Protein 2O7R (pdb70)

Sequence (307 aa):
LLKYLPIVLNPDRTITRPIQIPSTAASPDPTSSSPVLTKDLALNPLHNTFVRLFLPRHALYNSAKLPLVVYFHGGGFILFSAASTIFHDFCCEMAVHAGVVIASVDYRLAPEHRLPAAYDDAMEALQWIKDSRDEWLTNFADFSNCFIMGESAGGNIAYHAGLRAAAVADELLPLKIKGLVLDEPGFGGSKRTGSELRLANDSRLPTFVLDLIWELSLPMGADRDHEYCNPTPLYSFDKIRSLGWRVMVVGCHGDPMIDRQMELAERLEKKGVDVVAQFDVGGYHAVKLEDPEKAKQFFVILKKFVV

Foldseek 3Di:
DVLFAQWAQDPVRDIDRPDDQAFDDFAADPVDPQQWHWDWAAQDVVQRKIKIKIAGNVLVVDQAAFAEEEEEEDDLLADDFCRRVLNVVLVNVLCVLLVYIYIYIGFHGWPVPAPPRRLVSSLSVLQDLLVDPPPCCVRHYDLQQYEYEYAACRLLSSVSNLLVCLVVVVVSPVRHYAAYERENYAADDQDADPLLVVCCPPSHCHPVNSLVSCCTHHPHPDGRNPCSHQVDLPVSLVSQVVSNHEYEQEEESAESCVVSSVVVQVVSVVSVHHYDYYYYYDDYGPNLSVPVVVSSVVSVVSSVVSD

Solvent-accessible surface area: 13368 Å² total; per-residue (Å²): 68,109,165,71,16,32,1,61,84,42,151,91,211,64,12,65,83,76,88,158,41,92,73,43,86,37,31,73,73,67,124,40,118,31,87,4,5,1,36,63,39,83,25,30,120,169,49,128,5,44,0,5,0,0,1,0,48,75,1,59,158,82,122,62,110,29,26,0,1,0,0,0,0,0,18,12,4,0,7,51,28,1,12,3,38,78,3,17,72,10,0,18,80,0,0,43,82,4,15,0,0,0,0,0,0,22,5,35,39,2,18,99,78,48,6,50,11,3,4,52,0,0,16,56,0,0,64,59,0,37,85,19,191,19,110,34,0,52,97,41,2,38,32,42,43,0,7,0,0,0,3,13,3,0,0,0,0,0,3,18,0,0,35,99,0,1,73,40,22,120,112,2,89,77,2,96,15,84,0,1,1,0,1,6,0,4,2,4,3,38,170,91,29,48,2,18,117,109,32,31,145,28,91,106,25,8,38,109,0,20,36,26,14,9,116,10,0,5,42,151,88,38,91,55,69,49,123,39,0,30,17,52,126,25,155,45,0,44,82,0,105,89,68,54,8,88,0,0,0,8,8,10,99,13,1,2,8,4,53,25,0,73,81,0,5,104,75,1,100,145,46,50,8,71,21,40,44,77,47,75,135,38,27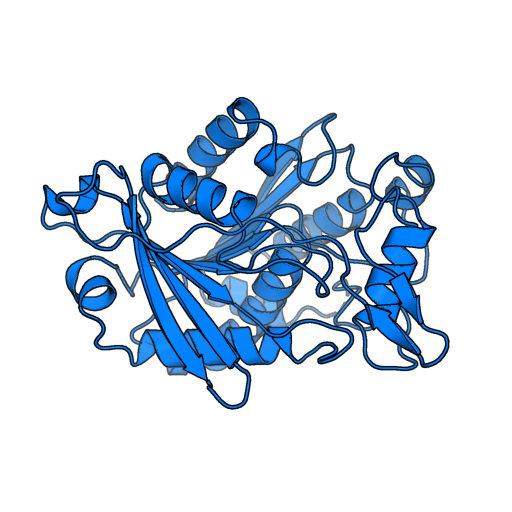,71,21,19,13,24,32,96,40,93,105,80,9,108,101,9,3,94,40,0,118,125,14,15,156

CATH classification: 3.40.50.1820

Radius of gyration: 18.35 Å; Cα contacts (8 Å, |Δi|>4): 632; chains: 1; bounding box: 42×56×40 Å

Organism: Actinidia eriantha (NCBI:txid165200)

B-factor: mean 17.26, std 7.24, range [6.9, 51.16]

Nearest PDB structures (foldseek):
  2o7v-assembly1_A  TM=1.002E+00  e=7.201E-61  Actinidia eriantha
  8vce-assembly2_B  TM=9.612E-01  e=4.630E-42  Arabidopsis thaliana
  8vce-assembly1_A  TM=9.640E-01  e=1.440E-41  Arabidopsis thaliana
  3ed1-assembly8_A  TM=8.289E-01  e=1.415E-24  Oryza sativa Japonica Group
  6rj8-assembly1_A-2  TM=7.918E-01  e=2.804E-23  Tabernanthe iboga

Secondary structure (DSSP, 8-state):
-TTT-S-EE-TTS-EE--SPPPB------TTSS-SEEEEEEEEETTTTEEEEEEEEGGGGGSS--EEEEEEE--STTTS--TTBHHHHHHHHHHIIIII-EEEEEE---TTTT-TTHHHHHHHHHHHHHHT---HHHHHHEEEEEEEEEEETHHHHHHHHHHHHHHTTHHHHTT--EEEEEEES-----SSPPHHHHHTTT-SSS-HHHHHHHHHHHSPTT--TTSTTT-----THHHHHHHHT-EEEEEEETTSTTHHHHHHHHHHHHHTT-EEEEEEESS--TTGGGT-HHHHHHHHHHHHHHH-

InterPro domains:
  IPR002168 Lipase, GDXG, putative histidine active site [PS01173] (86-102)
  IPR013094 Alpha/beta hydrolase fold-3 [PF07859] (86-308)
  IPR029058 Alpha/Beta hydrolase fold [G3DSA:3.40.50.1820] (18-335)
  IPR029058 Alpha/Beta hydrolase fold [SSF53474] (26-316)
  IPR050466 Diverse Carboxylesterases and Gibberellin Receptors [PTHR23024] (34-307)

GO terms:
  GO:0106435 carboxylesterase activity (F, EXP)

Structure (mmCIF, N/CA/C/O backbone):
data_2O7R
#
_entry.id   2O7R
#
_cell.length_a   156.565
_cell.length_b   53.820
_cell.length_c   42.328
_cell.angle_alpha   90.00
_cell.angle_beta   102.48
_cell.angle_gamma   90.00
#
_symmetry.space_group_name_H-M   'C 1 2 1'
#
loop_
_entity.id
_entity.type
_entity.pdbx_description
1 polymer 'CXE carboxylesterase'
2 non-polymer 'PROPYL ACETATE'
3 water water
#
loop_
_atom_site.group_PDB
_atom_site.id
_atom_site.type_symbol
_atom_site.label_atom_id
_atom_site.label_alt_id
_atom_site.label_comp_id
_atom_site.label_asym_id
_atom_site.label_entity_id
_atom_site.label_seq_id
_atom_site.pdbx_PDB_ins_code
_atom_site.Cartn_x
_atom_site.Cartn_y
_atom_site.Cartn_z
_atom_site.occupancy
_atom_site.B_iso_or_equiv
_atom_site.auth_seq_id
_atom_site.auth_comp_id
_atom_site.auth_asym_id
_atom_site.auth_atom_id
_atom_site.pdbx_PDB_model_num
ATOM 1 N N . LEU A 1 18 ? 54.239 23.963 35.962 1.00 28.53 18 LEU A N 1
ATOM 2 C CA . LEU A 1 18 ? 53.790 25.013 34.983 1.00 26.71 18 LEU A CA 1
ATOM 3 C C . LEU A 1 18 ? 53.444 26.373 35.596 1.00 27.44 18 LEU A C 1
ATOM 4 O O . LEU A 1 18 ? 53.837 27.432 35.063 1.00 26.32 18 LEU A O 1
ATOM 9 N N . LEU A 1 19 ? 52.720 26.353 36.713 1.00 27.26 19 LEU A N 1
ATOM 10 C CA . LEU A 1 19 ? 52.329 27.562 37.436 1.00 29.69 19 LEU A CA 1
ATOM 11 C C . LEU A 1 19 ? 53.482 28.469 37.848 1.00 29.68 19 LEU A C 1
ATOM 12 O O . LEU A 1 19 ? 53.280 29.646 38.146 1.00 30.38 19 LEU A O 1
ATOM 17 N N . LYS A 1 20 ? 54.688 27.912 37.836 1.00 30.42 20 LYS A N 1
ATOM 18 C CA . LYS A 1 20 ? 55.883 28.685 38.161 1.00 31.17 20 LYS A CA 1
ATOM 19 C C . LYS A 1 20 ? 56.231 29.638 37.011 1.00 29.56 20 LYS A C 1
ATOM 20 O O . LYS A 1 20 ? 56.978 30.601 37.197 1.00 29.53 20 LYS A O 1
ATOM 26 N N . TYR A 1 21 ? 55.662 29.379 35.820 1.00 27.08 21 TYR A N 1
ATOM 27 C CA . TYR A 1 21 ? 56.025 30.088 34.597 1.00 25.62 21 TYR A CA 1
ATOM 28 C C . TYR A 1 21 ? 54.849 30.779 33.958 1.00 23.74 21 TYR A C 1
ATOM 29 O O . TYR A 1 21 ? 55.014 31.839 33.384 1.00 23.23 21 TYR A O 1
ATOM 38 N N . LEU A 1 22 ? 53.684 30.142 34.024 1.00 22.11 22 LEU A N 1
ATOM 39 C CA . LEU A 1 22 ? 52.461 30.652 33.343 1.00 20.62 22 LEU A CA 1
ATOM 40 C C . LEU A 1 22 ? 51.250 30.453 34.231 1.00 18.82 22 LEU A C 1
ATOM 41 O O . LEU A 1 22 ? 51.091 29.394 34.819 1.00 19.60 22 LEU A O 1
ATOM 46 N N . PRO A 1 23 ? 50.391 31.472 34.354 1.00 17.27 23 PRO A N 1
ATOM 47 C CA . PRO A 1 23 ? 49.226 31.368 35.210 1.00 16.73 23 PRO A CA 1
ATOM 48 C C . PRO A 1 23 ? 48.044 30.642 34.538 1.00 17.16 23 PRO A C 1
ATOM 49 O O . PRO A 1 23 ? 46.906 31.172 34.507 1.00 17.55 23 PRO A O 1
ATOM 53 N N . ILE A 1 24 ? 48.332 29.416 34.096 1.00 15.49 24 ILE A N 1
ATOM 54 C CA . ILE A 1 24 ? 47.306 28.608 33.411 1.00 15.93 24 ILE A CA 1
ATOM 55 C C . ILE A 1 24 ? 47.319 27.183 33.939 1.00 16.38 24 ILE A C 1
ATOM 56 O O . ILE A 1 24 ? 48.353 26.708 34.467 1.00 17.25 24 ILE A O 1
ATOM 61 N N . VAL A 1 25 ? 46.180 26.521 33.725 1.00 16.57 25 VAL A N 1
ATOM 62 C CA . VAL A 1 25 ? 46.090 25.066 33.915 1.00 17.64 25 VAL A CA 1
ATOM 63 C C . VAL A 1 25 ? 45.735 24.439 32.572 1.00 16.45 25 VAL A C 1
ATOM 64 O O . VAL A 1 25 ? 44.797 24.884 31.922 1.00 17.28 25 VAL A O 1
ATOM 68 N N . LEU A 1 26 ? 46.465 23.398 32.181 1.00 16.39 26 LEU A N 1
ATOM 69 C CA . LEU A 1 26 ? 46.141 22.606 30.985 1.00 16.89 26 LEU A CA 1
ATOM 70 C C . LEU A 1 26 ? 45.115 21.514 31.319 1.00 17.19 26 LEU A C 1
ATOM 71 O O . LEU A 1 26 ? 45.360 20.747 32.245 1.00 19.17 26 LEU A O 1
ATOM 76 N N . ASN A 1 27 ? 44.028 21.434 30.560 1.00 15.53 27 ASN A N 1
ATOM 77 C CA . ASN A 1 27 ? 42.933 20.504 30.851 1.00 16.25 27 ASN A CA 1
ATOM 78 C C . ASN A 1 27 ? 43.070 19.312 29.911 1.00 17.60 27 ASN A C 1
ATOM 79 O O . ASN A 1 27 ? 43.567 19.459 28.781 1.00 18.57 27 ASN A O 1
ATOM 84 N N . PRO A 1 28 ? 42.550 18.146 30.348 1.00 16.88 28 PRO A N 1
ATOM 85 C CA . PRO A 1 28 ? 42.674 16.931 29.510 1.00 18.47 28 PRO A CA 1
ATOM 86 C C . PRO A 1 28 ? 41.663 16.882 28.344 1.00 20.39 28 PRO A C 1
ATOM 87 O O . PRO A 1 28 ? 41.141 15.826 27.938 1.00 20.29 28 PRO A O 1
ATOM 91 N N . ASP A 1 29 ? 41.393 18.033 27.761 1.00 20.84 29 ASP A N 1
ATOM 92 C CA . ASP A 1 29 ? 40.442 18.165 26.673 1.00 20.81 29 ASP A CA 1
ATOM 93 C C . ASP A 1 29 ? 40.982 19.180 25.673 1.00 21.02 29 ASP A C 1
ATOM 94 O O . ASP A 1 29 ? 40.222 19.693 24.814 1.00 20.65 29 ASP A O 1
ATOM 99 N N . ARG A 1 30 ? 42.305 19.377 25.757 1.00 18.91 30 ARG A N 1
ATOM 100 C CA . ARG A 1 30 ? 43.075 20.257 24.847 1.00 19.09 30 ARG A CA 1
ATOM 101 C C . ARG A 1 30 ? 42.845 21.756 25.128 1.00 18.02 30 ARG A C 1
ATOM 102 O O . ARG A 1 30 ? 43.411 22.579 24.386 1.00 18.40 30 ARG A O 1
ATOM 110 N N . THR A 1 31 ? 42.051 22.079 26.155 1.00 17.14 31 THR A N 1
ATOM 111 C CA . THR A 1 31 ? 41.736 23.504 26.502 1.00 16.33 31 THR A CA 1
ATOM 112 C C . THR A 1 31 ? 42.599 23.921 27.681 1.00 16.88 31 THR A C 1
ATOM 113 O O . THR A 1 31 ? 43.282 23.103 28.315 1.00 14.69 31 THR A O 1
ATOM 117 N N . ILE A 1 32 ? 42.589 25.227 27.979 1.00 13.24 32 ILE A N 1
ATOM 118 C CA . ILE A 1 32 ? 43.210 25.694 29.244 1.00 14.16 32 ILE A CA 1
ATOM 119 C C . ILE A 1 32 ? 42.226 26.447 30.083 1.00 14.70 32 ILE A C 1
ATOM 120 O O . ILE A 1 32 ? 41.192 26.898 29.596 1.00 15.51 32 ILE A O 1
ATOM 125 N N . THR A 1 33 ? 42.601 26.594 31.356 1.00 13.86 33 THR A N 1
ATOM 126 C CA . THR A 1 33 ? 41.889 27.404 32.314 1.00 14.84 33 THR A CA 1
ATOM 127 C C . THR A 1 33 ? 42.863 28.481 32.813 1.00 13.25 33 THR A C 1
ATOM 128 O O . THR A 1 33 ? 44.042 28.229 32.935 1.00 14.30 33 THR A O 1
ATOM 132 N N . ARG A 1 34 ? 42.280 29.657 33.046 1.00 15.38 34 ARG A N 1
ATOM 133 C CA . ARG A 1 34 ? 43.027 30.822 33.526 1.00 15.28 34 ARG A CA 1
ATOM 134 C C . ARG A 1 34 ? 42.578 31.202 34.953 1.00 16.52 34 ARG A C 1
ATOM 135 O O . ARG A 1 34 ? 41.749 32.075 35.112 1.00 18.42 34 ARG A O 1
ATOM 143 N N . PRO A 1 35 ? 43.114 30.490 35.967 1.00 18.05 35 PRO A N 1
ATOM 144 C CA . PRO A 1 35 ? 42.542 30.568 37.300 1.00 20.44 35 PRO A CA 1
ATOM 145 C C . PRO A 1 35 ? 43.085 31.706 38.178 1.00 22.08 35 PRO A C 1
ATOM 146 O O . PRO A 1 35 ? 42.592 31.911 39.278 1.00 22.89 35 PRO A O 1
ATOM 150 N N . ILE A 1 36 ? 44.046 32.472 37.671 1.00 21.91 36 ILE A N 1
ATOM 151 C CA . ILE A 1 36 ? 44.676 33.553 38.436 1.00 21.86 36 ILE A CA 1
ATOM 152 C C . ILE A 1 36 ? 44.313 34.845 37.710 1.00 20.74 36 ILE A C 1
ATOM 153 O O . ILE A 1 36 ? 44.647 35.000 36.536 1.00 21.19 36 ILE A O 1
ATOM 158 N N . GLN A 1 37 ? 43.697 35.779 38.434 1.00 21.35 37 GLN A N 1
ATOM 159 C CA . GLN A 1 37 ? 43.295 37.002 37.789 1.00 21.47 37 GLN A CA 1
ATOM 160 C C . GLN A 1 37 ? 44.519 37.860 37.453 1.00 19.61 37 GLN A C 1
ATOM 161 O O . GLN A 1 37 ? 45.413 38.070 38.317 1.00 19.69 37 GLN A O 1
ATOM 167 N N . ILE A 1 38 ? 44.604 38.305 36.195 1.00 15.84 38 ILE A N 1
ATOM 168 C CA . ILE A 1 38 ? 45.687 39.217 35.864 1.00 14.65 38 ILE A CA 1
ATOM 169 C C . ILE A 1 38 ? 45.055 40.612 36.092 1.00 12.71 38 ILE A C 1
ATOM 170 O O . ILE A 1 38 ? 44.060 40.935 35.484 1.00 12.96 38 ILE A O 1
ATOM 175 N N . PRO A 1 39 ? 45.652 41.425 36.983 1.00 11.91 39 PRO A N 1
ATOM 176 C CA . PRO A 1 39 ? 45.047 42.737 37.255 1.00 12.45 39 PRO A CA 1
ATOM 177 C C . PRO A 1 39 ? 44.832 43.594 36.017 1.00 10.77 39 PRO A C 1
ATOM 178 O O . PRO A 1 39 ? 45.685 43.599 35.105 1.00 11.18 39 PRO A O 1
ATOM 182 N N . SER A 1 40 ? 43.751 44.321 36.068 1.00 11.82 40 SER A N 1
ATOM 183 C CA . SER A 1 40 ? 43.426 45.290 35.010 1.00 11.20 40 SER A CA 1
ATOM 184 C C . SER A 1 40 ? 43.152 46.636 35.594 1.00 12.58 40 SER A C 1
ATOM 185 O O . SER A 1 40 ? 42.853 46.735 36.802 1.00 13.90 40 SER A O 1
ATOM 188 N N . THR A 1 41 ? 43.221 47.669 34.743 1.00 11.54 41 THR A N 1
ATOM 189 C CA . THR A 1 41 ? 43.021 49.040 35.203 1.00 12.25 41 THR A CA 1
ATOM 190 C C . THR A 1 41 ? 41.834 49.630 34.468 1.00 12.65 41 THR A C 1
ATOM 191 O O . THR A 1 41 ? 41.672 49.424 33.241 1.00 13.23 41 THR A O 1
ATOM 195 N N . ALA A 1 42 ? 40.944 50.315 35.196 1.00 13.77 42 ALA A N 1
ATOM 196 C CA . ALA A 1 42 ? 39.799 50.880 34.528 1.00 13.38 42 ALA A CA 1
ATOM 197 C C . ALA A 1 42 ? 40.211 52.065 33.676 1.00 14.15 42 ALA A C 1
ATOM 198 O O . ALA A 1 42 ? 41.172 52.753 33.990 1.00 14.17 42 ALA A O 1
ATOM 200 N N . ALA A 1 43 ? 39.472 52.306 32.603 1.00 13.62 43 ALA A N 1
ATOM 201 C CA . ALA A 1 43 ? 39.704 53.516 31.829 1.00 13.85 43 ALA A CA 1
ATOM 202 C C . ALA A 1 43 ? 39.371 54.783 32.631 1.00 15.24 43 ALA A C 1
ATOM 203 O O . ALA A 1 43 ? 38.510 54.753 33.549 1.00 17.68 43 ALA A O 1
ATOM 205 N N . SER A 1 44 ? 40.052 55.862 32.267 1.00 12.22 44 SER A N 1
ATOM 206 C CA . SER A 1 44 ? 39.912 57.168 32.963 1.00 13.43 44 SER A CA 1
ATOM 207 C C . SER A 1 44 ? 39.873 58.276 31.890 1.00 11.47 44 SER A C 1
ATOM 208 O O . SER A 1 44 ? 40.889 58.764 31.532 1.00 11.50 44 SER A O 1
ATOM 211 N N . PRO A 1 45 ? 38.658 58.559 31.355 1.00 12.57 45 PRO A N 1
ATOM 212 C CA . PRO A 1 45 ? 38.605 59.513 30.281 1.00 13.53 45 PRO A CA 1
ATOM 213 C C . PRO A 1 45 ? 38.564 60.986 30.594 1.00 16.12 45 PRO A C 1
ATOM 214 O O . PRO A 1 45 ? 38.635 61.800 29.634 1.00 16.56 45 PRO A O 1
ATOM 218 N N . ASP A 1 46 ? 38.394 61.307 31.863 1.00 17.34 46 ASP A N 1
ATOM 219 C CA . ASP A 1 46 ? 38.081 62.719 32.320 1.00 20.87 46 ASP A CA 1
ATOM 220 C C . ASP A 1 46 ? 39.364 63.465 32.699 1.00 21.02 46 ASP A C 1
ATOM 221 O O . ASP A 1 46 ? 40.136 62.978 33.522 1.00 20.70 46 ASP A O 1
ATOM 226 N N . PRO A 1 47 ? 39.635 64.641 32.084 1.00 21.64 47 PRO A N 1
ATOM 227 C CA . PRO A 1 47 ? 40.848 65.394 32.469 1.00 24.85 47 PRO A CA 1
ATOM 228 C C . PRO A 1 47 ? 40.772 66.062 33.860 1.00 29.05 47 PRO A C 1
ATOM 229 O O . PRO A 1 47 ? 41.778 66.617 34.312 1.00 31.15 47 PRO A O 1
ATOM 233 N N . THR A 1 48 ? 39.630 65.975 34.538 1.00 31.90 48 THR A N 1
ATOM 234 C CA . THR A 1 48 ? 39.551 66.460 35.939 1.00 34.48 48 THR A CA 1
ATOM 235 C C . THR A 1 48 ? 40.074 65.404 36.941 1.00 35.37 48 THR A C 1
ATOM 236 O O . THR A 1 48 ? 40.273 65.711 38.141 1.00 36.50 48 THR A O 1
ATOM 240 N N . SER A 1 49 ? 40.261 64.161 36.464 1.00 35.74 49 SER A N 1
ATOM 241 C CA . SER A 1 49 ? 40.994 63.135 37.200 1.00 35.70 49 SER A CA 1
ATOM 242 C C . SER A 1 49 ? 42.446 63.586 37.348 1.00 35.42 49 SER A C 1
ATOM 243 O O . SER A 1 49 ? 42.868 64.561 36.711 1.00 36.27 49 SER A O 1
ATOM 246 N N . SER A 1 50 ? 43.210 62.868 38.165 1.00 35.67 50 SER A N 1
ATOM 247 C CA . SER A 1 50 ? 44.638 63.140 38.350 1.00 35.53 50 SER A CA 1
ATOM 248 C C . SER A 1 50 ? 45.568 62.586 37.243 1.00 34.58 50 SER A C 1
ATOM 249 O O . SER A 1 50 ? 46.719 63.024 37.140 1.00 35.58 50 SER A O 1
ATOM 252 N N . SER A 1 51 ? 45.066 61.625 36.456 1.00 33.26 51 SER A N 1
ATOM 253 C CA . SER A 1 51 ? 45.879 60.825 35.515 1.00 30.04 51 SER A CA 1
ATOM 254 C C . SER A 1 51 ? 46.732 61.708 34.602 1.00 26.66 51 SER A C 1
ATOM 255 O O . SER A 1 51 ? 46.212 62.654 34.002 1.00 25.37 51 SER A O 1
ATOM 258 N N . PRO A 1 52 ? 48.052 61.420 34.471 1.00 23.17 52 PRO A N 1
ATOM 259 C CA . PRO A 1 52 ? 48.773 62.132 33.404 1.00 20.17 52 PRO A CA 1
ATOM 260 C C . PRO A 1 52 ? 48.427 61.668 31.951 1.00 16.04 52 PRO A C 1
ATOM 261 O O . PRO A 1 52 ? 48.890 62.269 30.967 1.00 15.65 52 PRO A O 1
ATOM 265 N N . VAL A 1 53 ? 47.684 60.568 31.847 1.00 15.12 53 VAL A N 1
ATOM 266 C CA . VAL A 1 53 ? 47.212 60.049 30.553 1.00 14.63 53 VAL A CA 1
ATOM 267 C C . VAL A 1 53 ? 45.745 59.692 30.653 1.00 12.61 53 VAL A C 1
ATOM 268 O O . VAL A 1 53 ? 45.275 59.087 31.618 1.00 15.83 53 VAL A O 1
ATOM 272 N N . LEU A 1 54 ? 44.986 60.139 29.668 1.00 11.33 54 LEU A N 1
ATOM 273 C CA . LEU A 1 54 ? 43.529 59.840 29.605 1.00 11.29 54 LEU A CA 1
ATOM 274 C C . LEU A 1 54 ? 43.386 58.558 28.829 1.00 11.05 54 LEU A C 1
ATOM 275 O O . LEU A 1 54 ? 44.074 58.373 27.826 1.00 12.02 54 LEU A O 1
ATOM 280 N N . THR A 1 55 ? 42.416 57.762 29.232 1.00 10.11 55 THR A N 1
ATOM 281 C CA . THR A 1 55 ? 42.147 56.481 28.534 1.00 8.69 55 THR A CA 1
ATOM 282 C C . THR A 1 55 ? 40.670 56.247 28.402 1.00 10.24 55 THR A C 1
ATOM 283 O O . THR A 1 55 ? 39.856 56.683 29.215 1.00 10.35 55 THR A O 1
ATOM 287 N N . LYS A 1 56 ? 40.292 55.632 27.274 1.00 9.48 56 LYS A N 1
ATOM 288 C CA . LYS A 1 56 ? 38.917 55.156 27.076 1.00 9.84 56 LYS A CA 1
ATOM 289 C C . LYS A 1 56 ? 38.908 53.921 26.176 1.00 9.89 56 LYS A C 1
ATOM 290 O O . LYS A 1 56 ? 39.842 53.772 25.370 1.00 9.88 56 LYS A O 1
ATOM 296 N N . ASP A 1 57 ? 37.893 53.093 26.361 1.00 10.84 57 ASP A N 1
ATOM 297 C CA . ASP A 1 57 ? 37.754 51.912 25.508 1.00 10.51 57 ASP A CA 1
ATOM 298 C C . ASP A 1 57 ? 36.669 52.033 24.502 1.00 13.05 57 ASP A C 1
ATOM 299 O O . ASP A 1 57 ? 35.565 52.490 24.860 1.00 15.03 57 ASP A O 1
ATOM 304 N N . LEU A 1 58 ? 36.920 51.548 23.292 1.00 11.77 58 LEU A N 1
ATOM 305 C CA . LEU A 1 58 ? 35.966 51.633 22.207 1.00 12.12 58 LEU A CA 1
ATOM 306 C C . LEU A 1 58 ? 35.776 50.190 21.709 1.00 12.65 58 LEU A C 1
ATOM 307 O O . LEU A 1 58 ? 36.768 49.538 21.387 1.00 12.07 58 LEU A O 1
ATOM 312 N N . ALA A 1 59 ? 34.538 49.741 21.629 1.00 11.33 59 ALA A N 1
ATOM 313 C CA . ALA A 1 59 ? 34.275 48.398 21.105 1.00 11.46 59 ALA A CA 1
ATOM 314 C C . ALA A 1 59 ? 34.730 48.326 19.650 1.00 13.07 59 ALA A C 1
ATOM 315 O O . ALA A 1 59 ? 34.525 49.264 18.828 1.00 15.18 59 ALA A O 1
ATOM 317 N N . LEU A 1 60 ? 35.329 47.175 19.281 1.00 12.98 60 LEU A N 1
ATOM 318 C CA . LEU A 1 60 ? 35.806 46.929 17.900 1.00 14.38 60 LEU A CA 1
ATOM 319 C C . LEU A 1 60 ? 34.827 45.989 17.172 1.00 15.62 60 LEU A C 1
ATOM 320 O O . LEU A 1 60 ? 34.036 46.418 16.348 1.00 19.30 60 LEU A O 1
ATOM 325 N N . ASN A 1 61 ? 34.787 44.714 17.604 1.00 13.72 61 ASN A N 1
ATOM 326 C CA . ASN A 1 61 ? 33.886 43.762 16.955 1.00 13.77 61 ASN A CA 1
ATOM 327 C C . ASN A 1 61 ? 33.225 42.896 18.030 1.00 13.64 61 ASN A C 1
ATOM 328 O O . ASN A 1 61 ? 33.898 42.072 18.611 1.00 13.15 61 ASN A O 1
ATOM 333 N N . PRO A 1 62 ? 31.903 43.037 18.263 1.00 14.45 62 PRO A N 1
ATOM 334 C CA . PRO A 1 62 ? 31.246 42.302 19.345 1.00 13.54 62 PRO A CA 1
ATOM 335 C C . PRO A 1 62 ? 31.246 40.771 19.124 1.00 11.14 62 PRO A C 1
ATOM 336 O O . PRO A 1 62 ? 31.255 40.001 20.109 1.00 12.98 62 PRO A O 1
ATOM 340 N N . LEU A 1 63 ? 31.290 40.356 17.878 1.00 12.75 63 LEU A N 1
ATOM 341 C CA . LEU A 1 63 ? 31.346 38.903 17.620 1.00 12.90 63 LEU A CA 1
ATOM 342 C C . LEU A 1 63 ? 32.682 38.292 18.061 1.00 12.75 63 LEU A C 1
ATOM 343 O O . LEU A 1 63 ? 32.758 37.083 18.375 1.00 12.22 63 LEU A O 1
ATOM 348 N N . HIS A 1 64 ? 33.730 39.121 18.102 1.00 11.34 64 HIS A N 1
ATOM 349 C CA . HIS A 1 64 ? 35.059 38.732 18.546 1.00 10.81 64 HIS A CA 1
ATOM 350 C C . HIS A 1 64 ? 35.339 39.239 19.940 1.00 12.23 64 HIS A C 1
ATOM 351 O O . HIS A 1 64 ? 36.404 38.898 20.483 1.00 12.31 64 HIS A O 1
ATOM 358 N N . ASN A 1 65 ? 34.392 39.994 20.521 1.00 10.95 65 ASN A N 1
ATOM 359 C CA . ASN A 1 65 ? 34.579 40.676 21.825 1.00 11.41 65 ASN A CA 1
ATOM 360 C C . ASN A 1 65 ? 35.914 41.476 21.884 1.00 12.33 65 ASN A C 1
ATOM 361 O O . ASN A 1 65 ? 36.567 41.524 22.932 1.00 14.16 65 ASN A O 1
ATOM 366 N N . THR A 1 66 ? 36.246 42.114 20.757 1.00 10.53 66 THR A N 1
ATOM 367 C CA . THR A 1 66 ? 37.481 42.894 20.749 1.00 10.84 66 THR A CA 1
ATOM 368 C C . THR A 1 66 ? 37.159 44.345 21.026 1.00 11.30 66 THR A C 1
ATOM 369 O O . THR A 1 66 ? 36.020 44.824 20.772 1.00 10.93 66 THR A O 1
ATOM 373 N N . PHE A 1 67 ? 38.177 45.059 21.528 1.00 9.60 67 PHE A N 1
ATOM 374 C CA . PHE A 1 67 ? 38.035 46.515 21.764 1.00 9.42 67 PHE A CA 1
ATOM 375 C C . PHE A 1 67 ? 39.403 47.134 21.576 1.00 9.15 67 PHE A C 1
ATOM 376 O O . PHE A 1 67 ? 40.396 46.440 21.418 1.00 8.93 67 PHE A O 1
ATOM 384 N N . VAL A 1 68 ? 39.392 48.486 21.546 1.00 9.44 68 VAL A N 1
ATOM 385 C CA . VAL A 1 68 ? 40.608 49.233 21.497 1.00 9.22 68 VAL A CA 1
ATOM 386 C C . VAL A 1 68 ? 40.656 50.230 22.666 1.00 9.60 68 VAL A C 1
ATOM 387 O O . VAL A 1 68 ? 39.643 50.897 22.909 1.00 9.99 68 VAL A O 1
ATOM 391 N N . ARG A 1 69 ? 41.760 50.268 23.413 1.00 8.00 69 ARG A N 1
ATOM 392 C CA . ARG A 1 69 ? 41.927 51.286 24.471 1.00 8.17 69 ARG A CA 1
ATOM 393 C C . ARG A 1 69 ? 42.774 52.397 23.841 1.00 8.12 69 ARG A C 1
ATOM 394 O O . ARG A 1 69 ? 43.898 52.142 23.404 1.00 9.12 69 ARG A O 1
ATOM 402 N N . LEU A 1 70 ? 42.260 53.628 23.859 1.00 7.79 70 LEU A N 1
ATOM 403 C CA . LEU A 1 70 ? 43.081 54.832 23.454 1.00 8.82 70 LEU A CA 1
ATOM 404 C C . LEU A 1 70 ? 43.762 55.426 24.680 1.00 8.07 70 LEU A C 1
ATOM 405 O O . LEU A 1 70 ? 43.166 55.442 25.789 1.00 8.96 70 LEU A O 1
ATOM 410 N N . PHE A 1 71 ? 45.007 55.839 24.466 1.00 9.13 71 PHE A N 1
ATOM 411 C CA . PHE A 1 71 ? 45.792 56.549 25.489 1.00 9.42 71 PHE A CA 1
ATOM 412 C C . PHE A 1 71 ? 46.129 57.917 24.868 1.00 10.61 71 PHE A C 1
ATOM 413 O O . PHE A 1 71 ? 46.785 58.004 23.813 1.00 10.46 71 PHE A O 1
ATOM 421 N N . LEU A 1 72 ? 45.732 58.948 25.581 1.00 10.41 72 LEU A N 1
ATOM 422 C CA . LEU A 1 72 ? 45.942 60.335 25.144 1.00 10.48 72 LEU A CA 1
ATOM 423 C C . LEU A 1 72 ? 46.730 61.070 26.259 1.00 10.64 72 LEU A C 1
ATOM 424 O O . LEU A 1 72 ? 46.206 61.269 27.326 1.00 10.77 72 LEU A O 1
ATOM 429 N N . PRO A 1 73 ? 48.013 61.371 26.054 1.00 11.12 73 PRO A N 1
ATOM 430 C CA . PRO A 1 73 ? 48.763 62.040 27.141 1.00 12.13 73 PRO A CA 1
ATOM 431 C C . PRO A 1 73 ? 48.168 63.428 27.474 1.00 14.82 73 PRO A C 1
ATOM 432 O O . PRO A 1 73 ? 47.752 64.153 26.556 1.00 13.48 73 PRO A O 1
ATOM 436 N N . ARG A 1 74 ? 48.167 63.781 28.764 1.00 16.39 74 ARG A N 1
ATOM 437 C CA . ARG A 1 74 ? 47.502 65.008 29.220 1.00 19.67 74 ARG A CA 1
ATOM 438 C C . ARG A 1 74 ? 48.129 66.187 28.549 1.00 20.41 74 ARG A C 1
ATOM 439 O O . ARG A 1 74 ? 47.444 67.210 28.313 1.00 20.52 74 ARG A O 1
ATOM 447 N N . HIS A 1 75 ? 49.435 66.087 28.280 1.00 20.56 75 HIS A N 1
ATOM 448 C CA . HIS A 1 75 ? 50.158 67.229 27.742 1.00 21.37 75 HIS A CA 1
ATOM 449 C C . HIS A 1 75 ? 49.602 67.718 26.405 1.00 20.95 75 HIS A C 1
ATOM 450 O O . HIS A 1 75 ? 49.704 68.909 26.061 1.00 21.63 75 HIS A O 1
ATOM 457 N N . ALA A 1 76 ? 48.953 66.809 25.685 1.00 18.29 76 ALA A N 1
ATOM 458 C CA . ALA A 1 76 ? 48.330 67.102 24.380 1.00 17.82 76 ALA A CA 1
ATOM 459 C C . ALA A 1 76 ? 47.147 68.071 24.525 1.00 16.99 76 ALA A C 1
ATOM 460 O O . ALA A 1 76 ? 46.750 68.746 23.536 1.00 18.54 76 ALA A O 1
ATOM 462 N N . LEU A 1 77 ? 46.599 68.176 25.710 1.00 17.59 77 LEU A N 1
ATOM 463 C CA . LEU A 1 77 ? 45.426 69.050 25.872 1.00 19.12 77 LEU A CA 1
ATOM 464 C C . LEU A 1 77 ? 45.820 70.524 26.053 1.00 20.83 77 LEU A C 1
ATOM 465 O O . LEU A 1 77 ? 44.921 71.366 26.144 1.00 23.49 77 LEU A O 1
ATOM 470 N N . TYR A 1 78 ? 47.127 70.810 26.115 1.00 21.11 78 TYR A N 1
ATOM 471 C CA . TYR A 1 78 ? 47.620 72.182 26.301 1.00 22.20 78 TYR A CA 1
ATOM 472 C C . TYR A 1 78 ? 48.291 72.739 25.041 1.00 23.27 78 TYR A C 1
ATOM 473 O O . TYR A 1 78 ? 49.010 73.772 25.087 1.00 22.20 78 TYR A O 1
ATOM 482 N N . ASN A 1 79 ? 48.063 72.098 23.903 1.00 20.73 79 ASN A N 1
ATOM 483 C CA . ASN A 1 79 ? 48.489 72.642 22.614 1.00 21.46 79 ASN A CA 1
ATOM 484 C C . ASN A 1 79 ? 47.542 72.142 21.548 1.00 19.47 79 ASN A C 1
ATOM 485 O O . ASN A 1 79 ? 46.596 71.381 21.865 1.00 20.11 79 ASN A O 1
ATOM 490 N N . SER A 1 80 ? 47.729 72.607 20.317 1.00 19.95 80 SER A N 1
ATOM 491 C CA . SER A 1 80 ? 46.847 72.256 19.205 1.00 19.66 80 SER A CA 1
ATOM 492 C C . SER A 1 80 ? 47.578 71.401 18.168 1.00 20.19 80 SER A C 1
ATOM 493 O O . SER A 1 80 ? 47.148 71.265 17.022 1.00 22.24 80 SER A O 1
ATOM 496 N N . ALA A 1 81 ? 48.684 70.800 18.580 1.00 20.75 81 ALA A N 1
ATOM 497 C CA . ALA A 1 81 ? 49.490 69.944 17.676 1.00 20.80 81 ALA A CA 1
ATOM 498 C C . ALA A 1 81 ? 48.986 68.496 17.786 1.00 20.28 81 ALA A C 1
ATOM 499 O O . ALA A 1 81 ? 48.603 68.059 18.905 1.00 22.60 81 ALA A O 1
ATOM 501 N N . LYS A 1 82 ? 48.923 67.777 16.662 1.00 16.12 82 LYS A N 1
ATOM 502 C CA . LYS A 1 82 ? 48.517 66.339 16.746 1.00 15.33 82 LYS A CA 1
ATOM 503 C C . LYS A 1 82 ? 49.752 65.489 16.909 1.00 14.87 82 LYS A C 1
ATOM 504 O O . LYS A 1 82 ? 50.836 65.831 16.418 1.00 16.75 82 LYS A O 1
ATOM 510 N N . LEU A 1 83 ? 49.596 64.336 17.607 1.00 12.59 83 LEU A N 1
ATOM 511 C CA . LEU A 1 83 ? 50.765 63.462 17.841 1.00 12.73 83 LEU A CA 1
ATOM 512 C C . LEU A 1 83 ? 50.760 62.219 16.983 1.00 13.23 83 LEU A C 1
ATOM 513 O O . LEU A 1 83 ? 49.705 61.750 16.582 1.00 12.67 83 LEU A O 1
ATOM 518 N N . PRO A 1 84 ? 51.938 61.657 16.732 1.00 12.33 84 PRO A N 1
ATOM 519 C CA . PRO A 1 84 ? 51.927 60.387 15.963 1.00 12.16 84 PRO A CA 1
ATOM 520 C C . PRO A 1 84 ? 51.076 59.312 16.685 1.00 11.74 84 PRO A C 1
ATOM 521 O O . PRO A 1 84 ? 50.945 59.338 17.914 1.00 11.04 84 PRO A O 1
ATOM 525 N N . LEU A 1 85 ? 50.502 58.424 15.872 1.00 11.02 85 LEU A N 1
ATOM 526 C CA . LEU A 1 85 ? 49.598 57.412 16.369 1.00 10.68 85 LEU A CA 1
ATOM 527 C C . LEU A 1 85 ? 50.310 56.074 16.394 1.00 11.48 85 LEU A C 1
ATOM 528 O O . LEU A 1 85 ? 50.812 55.600 15.342 1.00 10.89 85 LEU A O 1
ATOM 533 N N . VAL A 1 86 ? 50.343 55.429 17.541 1.00 9.87 86 VAL A N 1
ATOM 534 C CA . VAL A 1 86 ? 50.942 54.123 17.657 1.00 9.42 86 VAL A CA 1
ATOM 535 C C . VAL A 1 86 ? 49.814 53.101 17.902 1.00 8.35 86 VAL A C 1
ATOM 536 O O . VAL A 1 86 ? 49.017 53.224 18.828 1.00 9.02 86 VAL A O 1
ATOM 540 N N . VAL A 1 87 ? 49.665 52.129 16.961 1.00 7.89 87 VAL A N 1
ATOM 541 C CA . VAL A 1 87 ? 48.720 51.014 17.080 1.00 9.24 87 VAL A CA 1
ATOM 542 C C . VAL A 1 87 ? 49.486 49.900 17.795 1.00 9.72 87 VAL A C 1
ATOM 543 O O . VAL A 1 87 ? 50.460 49.400 17.248 1.00 9.62 87 VAL A O 1
ATOM 547 N N . TYR A 1 88 ? 49.085 49.530 19.029 1.00 8.41 88 TYR A N 1
ATOM 548 C CA . TYR A 1 88 ? 49.939 48.700 19.879 1.00 8.96 88 TYR A CA 1
ATOM 549 C C . TYR A 1 88 ? 49.299 47.334 20.171 1.00 8.06 88 TYR A C 1
ATOM 550 O O . TYR A 1 88 ? 48.069 47.242 20.353 1.00 8.87 88 TYR A O 1
ATOM 559 N N . PHE A 1 89 ? 50.107 46.281 20.253 1.00 8.18 89 PHE A N 1
ATOM 560 C CA . PHE A 1 89 ? 49.616 44.931 20.605 1.00 7.68 89 PHE A CA 1
ATOM 561 C C . PHE A 1 89 ? 50.413 44.418 21.796 1.00 7.80 89 PHE A C 1
ATOM 562 O O . PHE A 1 89 ? 51.632 44.245 21.748 1.00 8.80 89 PHE A O 1
ATOM 570 N N . HIS A 1 90 ? 49.663 44.135 22.867 1.00 8.07 90 HIS A N 1
ATOM 571 C CA . HIS A 1 90 ? 50.273 43.639 24.098 1.00 9.34 90 HIS A CA 1
ATOM 572 C C . HIS A 1 90 ? 50.832 42.227 23.898 1.00 8.37 90 HIS A C 1
ATOM 573 O O . HIS A 1 90 ? 50.450 41.539 22.935 1.00 10.32 90 HIS A O 1
ATOM 580 N N . GLY A 1 91 ? 51.736 41.852 24.820 1.00 9.03 91 GLY A N 1
ATOM 581 C CA . GLY A 1 91 ? 52.286 40.524 24.886 1.00 10.49 91 GLY A CA 1
ATOM 582 C C . GLY A 1 91 ? 51.463 39.581 25.774 1.00 11.06 91 GLY A C 1
ATOM 583 O O . GLY A 1 91 ? 50.370 39.910 26.215 1.00 9.80 91 GLY A O 1
ATOM 584 N N . GLY A 1 92 ? 52.062 38.411 26.015 1.00 11.28 92 GLY A N 1
ATOM 585 C CA . GLY A 1 92 ? 51.318 37.354 26.771 1.00 11.34 92 GLY A CA 1
ATOM 586 C C . GLY A 1 92 ? 51.214 36.024 26.032 1.00 9.56 92 GLY A C 1
ATOM 587 O O . GLY A 1 92 ? 50.294 35.218 26.368 1.00 10.72 92 GLY A O 1
ATOM 588 N N . GLY A 1 93 ? 52.131 35.696 25.129 1.00 10.27 93 GLY A N 1
ATOM 589 C CA . GLY A 1 93 ? 52.186 34.316 24.587 1.00 9.29 93 GLY A CA 1
ATOM 590 C C . GLY A 1 93 ? 51.027 33.957 23.684 1.00 11.03 93 GLY A C 1
ATOM 591 O O . GLY A 1 93 ? 50.783 32.786 23.434 1.00 11.75 93 GLY A O 1
ATOM 592 N N . PHE A 1 94 ? 50.309 34.968 23.177 1.00 9.70 94 PHE A N 1
ATOM 593 C CA . PHE A 1 94 ? 49.074 34.801 22.361 1.00 9.80 94 PHE A CA 1
ATOM 594 C C . PHE A 1 94 ? 47.870 34.276 23.178 1.00 8.82 94 PHE A C 1
ATOM 595 O O . PHE A 1 94 ? 46.753 34.202 22.632 1.00 9.69 94 PHE A O 1
ATOM 603 N N . ILE A 1 95 ? 48.150 33.930 24.438 1.00 9.69 95 ILE A N 1
ATOM 604 C CA . ILE A 1 95 ? 47.187 33.159 25.279 1.00 10.42 95 ILE A CA 1
ATOM 605 C C . ILE A 1 95 ? 46.699 33.894 26.503 1.00 11.36 95 ILE A C 1
ATOM 606 O O . ILE A 1 95 ? 45.720 33.426 27.145 1.00 11.52 95 ILE A O 1
ATOM 611 N N . LEU A 1 96 ? 47.280 35.051 26.841 1.00 10.46 96 LEU A N 1
ATOM 612 C CA . LEU A 1 96 ? 47.023 35.751 28.078 1.00 10.33 96 LEU A CA 1
ATOM 613 C C . LEU A 1 96 ? 47.103 37.292 27.864 1.00 9.99 96 LEU A C 1
ATOM 614 O O . LEU A 1 96 ? 47.655 37.764 26.834 1.00 9.71 96 LEU A O 1
ATOM 619 N N . PHE A 1 97 ? 46.582 37.983 28.869 1.00 9.25 97 PHE A N 1
ATOM 620 C CA . PHE A 1 97 ? 46.622 39.447 29.004 1.00 8.82 97 PHE A CA 1
ATOM 621 C C . PHE A 1 97 ? 45.634 40.162 28.104 1.00 7.40 97 PHE A C 1
ATOM 622 O O . PHE A 1 97 ? 45.021 39.576 27.186 1.00 9.35 97 PHE A O 1
ATOM 630 N N . SER A 1 98 ? 45.456 41.449 28.423 1.00 9.93 98 SER A N 1
ATOM 631 C CA . SER A 1 98 ? 44.525 42.322 27.743 1.00 9.48 98 SER A CA 1
ATOM 632 C C . SER A 1 98 ? 45.191 43.684 27.542 1.00 8.79 98 SER A C 1
ATOM 633 O O . SER A 1 98 ? 46.094 44.006 28.223 1.00 8.22 98 SER A O 1
ATOM 636 N N . ALA A 1 99 ? 44.627 44.452 26.603 1.00 9.20 99 ALA A N 1
ATOM 637 C CA . ALA A 1 99 ? 45.014 45.846 26.496 1.00 8.90 99 ALA A CA 1
ATOM 638 C C . ALA A 1 99 ? 44.801 46.627 27.795 1.00 9.19 99 ALA A C 1
ATOM 639 O O . ALA A 1 99 ? 45.471 47.644 28.020 1.00 9.50 99 ALA A O 1
ATOM 641 N N . ALA A 1 100 ? 43.853 46.157 28.614 1.00 8.68 100 ALA A N 1
ATOM 642 C CA . ALA A 1 100 ? 43.538 46.822 29.895 1.00 7.57 100 ALA A CA 1
ATOM 643 C C . ALA A 1 100 ? 44.330 46.163 31.040 1.00 10.48 100 ALA A C 1
ATOM 644 O O . ALA A 1 100 ? 44.212 46.624 32.178 1.00 10.23 100 ALA A O 1
ATOM 646 N N . SER A 1 101 ? 45.182 45.154 30.790 1.00 8.66 101 SER A N 1
ATOM 647 C CA . SER A 1 101 ? 45.974 44.596 31.901 1.00 10.00 101 SER A CA 1
ATOM 648 C C . SER A 1 101 ? 46.843 45.691 32.439 1.00 10.53 101 SER A C 1
ATOM 649 O O . SER A 1 101 ? 47.466 46.425 31.670 1.00 9.84 101 SER A O 1
ATOM 652 N N . THR A 1 102 ? 46.942 45.797 33.779 1.00 9.52 102 THR A N 1
ATOM 653 C CA . THR A 1 102 ? 47.654 46.898 34.393 1.00 10.14 102 THR A CA 1
ATOM 654 C C . THR A 1 102 ? 49.085 47.053 33.892 1.00 10.76 102 THR A C 1
ATOM 655 O O . THR A 1 102 ? 49.553 48.156 33.660 1.00 10.13 102 THR A O 1
ATOM 659 N N . ILE A 1 103 ? 49.786 45.932 33.695 1.00 9.93 103 ILE A N 1
ATOM 660 C CA . ILE A 1 103 ? 51.208 46.066 33.323 1.00 10.68 103 ILE A CA 1
ATOM 661 C C . ILE A 1 103 ? 51.332 46.723 31.951 1.00 11.43 103 ILE A C 1
ATOM 662 O O . ILE A 1 103 ? 52.295 47.466 31.660 1.00 9.80 103 ILE A O 1
ATOM 667 N N . PHE A 1 104 ? 50.352 46.389 31.074 1.00 9.10 104 PHE A N 1
ATOM 668 C CA . PHE A 1 104 ? 50.35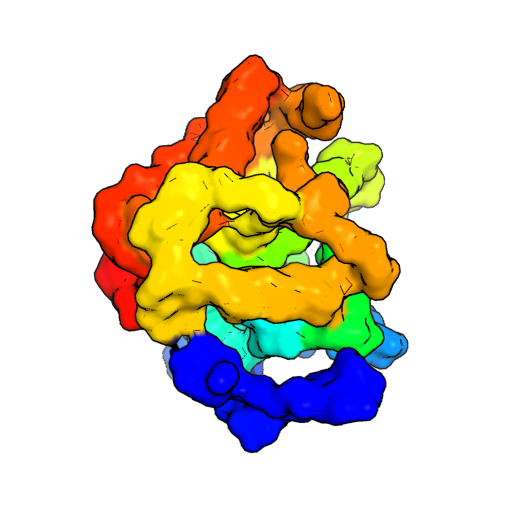6 46.989 29.719 1.00 8.83 104 PHE A CA 1
ATOM 669 C C . PHE A 1 104 ? 49.738 48.373 29.682 1.00 9.09 104 PHE A C 1
ATOM 670 O O . PHE A 1 104 ? 50.214 49.232 28.909 1.00 8.93 104 PHE A O 1
ATOM 678 N N . HIS A 1 105 ? 48.690 48.608 30.457 1.00 8.41 105 HIS A N 1
ATOM 679 C CA . HIS A 1 105 ? 48.163 49.922 30.596 1.00 8.43 105 HIS A CA 1
ATOM 680 C C . HIS A 1 105 ? 49.255 50.868 31.106 1.00 9.93 105 HIS A C 1
ATOM 681 O O . HIS A 1 105 ? 49.405 52.015 30.580 1.00 10.19 105 HIS A O 1
ATOM 688 N N . ASP A 1 106 ? 49.971 50.459 32.142 1.00 10.64 106 ASP A N 1
ATOM 689 C CA . ASP A 1 106 ? 50.957 51.399 32.692 1.00 9.50 106 ASP A CA 1
ATOM 690 C C . ASP A 1 106 ? 52.084 51.642 31.692 1.00 8.85 106 ASP A C 1
ATOM 691 O O . ASP A 1 106 ? 52.602 52.773 31.566 1.00 9.77 106 ASP A O 1
ATOM 696 N N . PHE A 1 107 ? 52.507 50.578 30.979 1.00 9.23 107 PHE A N 1
ATOM 697 C CA . PHE A 1 107 ? 53.560 50.816 29.969 1.00 9.25 107 PHE A CA 1
ATOM 698 C C . PHE A 1 107 ? 53.097 51.785 28.893 1.00 9.45 107 PHE A C 1
ATOM 699 O O . PHE A 1 107 ? 53.885 52.650 28.469 1.00 8.81 107 PHE A O 1
ATOM 707 N N . CYS A 1 108 ? 51.873 51.593 28.440 1.00 8.72 108 CYS A N 1
ATOM 708 C CA . CYS A 1 108 ? 51.345 52.499 27.414 1.00 7.16 108 CYS A CA 1
ATOM 709 C C . CYS A 1 108 ? 51.207 53.912 27.935 1.00 8.66 108 CYS A C 1
ATOM 710 O O . CYS A 1 108 ? 51.423 54.880 27.206 1.00 9.66 108 CYS A O 1
ATOM 713 N N . CYS A 1 109 ? 50.802 54.072 29.194 1.00 8.15 109 CYS A N 1
ATOM 714 C CA . CYS A 1 109 ? 50.746 55.471 29.713 1.00 9.13 109 CYS A CA 1
ATOM 715 C C . CYS A 1 109 ? 52.155 56.077 29.727 1.00 10.33 109 CYS A C 1
ATOM 716 O O . CYS A 1 109 ? 52.333 57.250 29.299 1.00 11.38 109 CYS A O 1
ATOM 719 N N . GLU A 1 110 ? 53.154 55.357 30.188 1.00 9.82 110 GLU A N 1
ATOM 720 C CA . GLU A 1 110 ? 54.509 55.874 30.154 1.00 9.77 110 GLU A CA 1
ATOM 721 C C . GLU A 1 110 ? 54.977 56.220 28.780 1.00 10.36 110 GLU A C 1
ATOM 722 O O . GLU A 1 110 ? 55.638 57.261 28.518 1.00 11.01 110 GLU A O 1
ATOM 728 N N . MET A 1 111 ? 54.631 55.318 27.832 1.00 10.08 111 MET A N 1
ATOM 729 C CA . MET A 1 111 ? 55.047 55.538 26.455 1.00 10.44 111 MET A CA 1
ATOM 730 C C . MET A 1 111 ? 54.388 56.785 25.861 1.00 9.77 111 MET A C 1
ATOM 731 O O . MET A 1 111 ? 55.035 57.580 25.156 1.00 11.29 111 MET A O 1
ATOM 736 N N . ALA A 1 112 ? 53.089 56.941 26.114 1.00 9.59 112 ALA A N 1
ATOM 737 C CA . ALA A 1 112 ? 52.370 58.121 25.617 1.00 10.13 112 ALA A CA 1
ATOM 738 C C . ALA A 1 112 ? 53.070 59.391 26.088 1.00 11.44 112 ALA A C 1
ATOM 739 O O . ALA A 1 112 ? 53.289 60.315 25.287 1.00 12.93 112 ALA A O 1
ATOM 741 N N . VAL A 1 113 ? 53.351 59.447 27.388 1.00 11.72 113 VAL A N 1
ATOM 742 C CA . VAL A 1 113 ? 53.951 60.674 27.964 1.00 14.02 113 VAL A CA 1
ATOM 743 C C . VAL A 1 113 ? 55.357 60.828 27.398 1.00 13.20 113 VAL A C 1
ATOM 744 O O . VAL A 1 113 ? 55.739 61.963 26.968 1.00 15.53 113 VAL A O 1
ATOM 748 N N . HIS A 1 114 ? 56.175 59.784 27.455 1.00 12.55 114 HIS A N 1
ATOM 749 C CA . HIS A 1 114 ? 57.605 59.981 27.200 1.00 13.02 114 HIS A CA 1
ATOM 750 C C . HIS A 1 114 ? 58.080 59.813 25.761 1.00 15.15 114 HIS A C 1
ATOM 751 O O . HIS A 1 114 ? 59.204 60.212 25.414 1.00 18.80 114 HIS A O 1
ATOM 758 N N . ALA A 1 115 ? 57.281 59.158 24.924 1.00 12.98 115 ALA A N 1
ATOM 759 C CA . ALA A 1 115 ? 57.564 59.146 23.469 1.00 12.50 115 ALA A CA 1
ATOM 760 C C . ALA A 1 115 ? 56.672 60.155 22.735 1.00 12.10 115 ALA A C 1
ATOM 761 O O . ALA A 1 115 ? 56.929 60.458 21.607 1.00 14.36 115 ALA A O 1
ATOM 763 N N . GLY A 1 116 ? 55.682 60.713 23.402 1.00 11.81 116 GLY A N 1
ATOM 764 C CA . GLY A 1 116 ? 54.884 61.818 22.826 1.00 12.37 116 GLY A CA 1
ATOM 765 C C . GLY A 1 116 ? 53.965 61.266 21.716 1.00 12.77 116 GLY A C 1
ATOM 766 O O . GLY A 1 116 ? 54.011 61.686 20.559 1.00 12.80 116 GLY A O 1
ATOM 767 N N . VAL A 1 117 ? 53.155 60.262 22.081 1.00 11.23 117 VAL A N 1
ATOM 768 C CA . VAL A 1 117 ? 52.293 59.584 21.105 1.00 10.91 117 VAL A CA 1
ATOM 769 C C . VAL A 1 117 ? 50.881 59.371 21.637 1.00 10.27 117 VAL A C 1
ATOM 770 O O . VAL A 1 117 ? 50.687 59.285 22.858 1.00 10.38 117 VAL A O 1
ATOM 774 N N . VAL A 1 118 ? 49.889 59.300 20.731 1.00 9.95 118 VAL A N 1
ATOM 775 C CA . VAL A 1 118 ? 48.569 58.764 21.068 1.00 9.14 118 VAL A CA 1
ATOM 776 C C . VAL A 1 118 ? 48.633 57.274 20.743 1.00 9.31 118 VAL A C 1
ATOM 777 O O . VAL A 1 118 ? 49.311 56.894 19.772 1.00 9.66 118 VAL A O 1
ATOM 781 N N . ILE A 1 119 ? 48.102 56.427 21.634 1.00 8.36 119 ILE A N 1
ATOM 782 C CA . ILE A 1 119 ? 48.197 54.947 21.410 1.00 8.16 119 ILE A CA 1
ATOM 783 C C . ILE A 1 119 ? 46.797 54.376 21.278 1.00 7.01 119 ILE A C 1
ATOM 784 O O . ILE A 1 119 ? 45.876 54.737 22.013 1.00 8.06 119 ILE A O 1
ATOM 789 N N . ALA A 1 120 ? 46.639 53.466 20.310 1.00 8.36 120 ALA A N 1
ATOM 790 C CA . ALA A 1 120 ? 45.459 52.655 20.213 1.00 7.63 120 ALA A CA 1
ATOM 791 C C . ALA A 1 120 ? 45.867 51.217 20.456 1.00 7.15 120 ALA A C 1
ATOM 792 O O . ALA A 1 120 ? 46.518 50.598 19.613 1.00 7.55 120 ALA A O 1
ATOM 794 N N . SER A 1 121 ? 45.576 50.686 21.666 1.00 7.42 121 SER A N 1
ATOM 795 C CA . SER A 1 121 ? 46.050 49.381 22.070 1.00 7.41 121 SER A CA 1
ATOM 796 C C . SER A 1 121 ? 44.932 48.357 21.854 1.00 7.49 121 SER A C 1
ATOM 797 O O . SER A 1 121 ? 43.785 48.508 22.339 1.00 7.54 121 SER A O 1
ATOM 800 N N . VAL A 1 122 ? 45.241 47.310 21.071 1.00 6.90 122 VAL A N 1
ATOM 801 C CA . VAL A 1 122 ? 44.156 46.459 20.548 1.00 8.62 122 VAL A CA 1
ATOM 802 C C . VAL A 1 122 ? 43.974 45.238 21.458 1.00 7.84 122 VAL A C 1
ATOM 803 O O . VAL A 1 122 ? 44.932 44.509 21.735 1.00 8.77 122 VAL A O 1
ATOM 807 N N . ASP A 1 123 ? 42.704 45.036 21.864 1.00 7.44 123 ASP A N 1
ATOM 808 C CA . ASP A 1 123 ? 42.444 43.844 22.664 1.00 9.13 123 ASP A CA 1
ATOM 809 C C . ASP A 1 123 ? 42.056 42.731 21.729 1.00 9.40 123 ASP A C 1
ATOM 810 O O . ASP A 1 123 ? 40.854 42.601 21.441 1.00 10.86 123 ASP A O 1
ATOM 815 N N . TYR A 1 124 ? 43.056 41.999 21.236 1.00 8.26 124 TYR A N 1
ATOM 816 C CA . TYR A 1 124 ? 42.821 40.934 20.230 1.00 9.06 124 TYR A CA 1
ATOM 817 C C . TYR A 1 124 ? 42.410 39.615 20.903 1.00 9.47 124 TYR A C 1
ATOM 818 O O . TYR A 1 124 ? 42.590 39.430 22.099 1.00 8.89 124 TYR A O 1
ATOM 827 N N . ARG A 1 125 ? 41.878 38.719 20.088 1.00 9.27 125 ARG A N 1
ATOM 828 C CA . ARG A 1 125 ? 41.406 37.411 20.589 1.00 8.30 125 ARG A CA 1
ATOM 829 C C . ARG A 1 125 ? 42.588 36.574 21.007 1.00 8.85 125 ARG A C 1
ATOM 830 O O . ARG A 1 125 ? 43.659 36.595 20.355 1.00 8.47 125 ARG A O 1
ATOM 838 N N . LEU A 1 126 ? 42.365 35.742 22.016 1.00 8.86 126 LEU A N 1
ATOM 839 C CA . LEU A 1 126 ? 43.405 34.879 22.561 1.00 8.60 126 LEU A CA 1
ATOM 840 C C . LEU A 1 126 ? 43.266 33.412 22.153 1.00 10.29 126 LEU A C 1
ATOM 841 O O . LEU A 1 126 ? 42.160 32.922 21.925 1.00 8.95 126 LEU A O 1
ATOM 846 N N . ALA A 1 127 ? 44.434 32.787 22.022 1.00 9.50 127 ALA A N 1
ATOM 847 C CA . ALA A 1 127 ? 44.540 31.338 21.884 1.00 9.63 127 ALA A CA 1
ATOM 848 C C . ALA A 1 127 ? 44.509 30.663 23.261 1.00 10.31 127 ALA A C 1
ATOM 849 O O . ALA A 1 127 ? 44.756 31.244 24.298 1.00 10.45 127 ALA A O 1
ATOM 851 N N . PRO A 1 128 ? 44.187 29.347 23.269 1.00 10.14 128 PRO A N 1
ATOM 852 C CA . PRO A 1 128 ? 43.888 28.441 22.148 1.00 9.71 128 PRO A CA 1
ATOM 853 C C . PRO A 1 128 ? 42.438 28.540 21.656 1.00 9.90 128 PRO A C 1
ATOM 854 O O . PRO A 1 128 ? 42.088 27.908 20.680 1.00 11.32 128 PRO A O 1
ATOM 858 N N . GLU A 1 129 ? 41.611 29.349 22.306 1.00 10.36 129 GLU A N 1
ATOM 859 C CA . GLU A 1 129 ? 40.205 29.500 21.918 1.00 10.12 129 GLU A CA 1
ATOM 860 C C . GLU A 1 129 ? 40.189 30.021 20.503 1.00 10.43 129 GLU A C 1
ATOM 861 O O . GLU A 1 129 ? 39.335 29.648 19.678 1.00 11.39 129 GLU A O 1
ATOM 867 N N . HIS A 1 130 ? 41.174 30.923 20.185 1.00 9.76 130 HIS A N 1
ATOM 868 C CA . HIS A 1 130 ? 41.248 31.485 18.858 1.00 9.28 130 HIS A CA 1
ATOM 869 C C . HIS A 1 130 ? 42.702 31.433 18.426 1.00 10.82 130 HIS A C 1
ATOM 870 O O . HIS A 1 130 ? 43.482 32.381 18.687 1.00 10.87 130 HIS A O 1
ATOM 877 N N . ARG A 1 131 ? 43.079 30.303 17.824 1.00 10.03 131 ARG A N 1
ATOM 878 C CA . ARG A 1 131 ? 44.453 30.132 17.398 1.00 10.53 131 ARG A CA 1
ATOM 879 C C . ARG A 1 131 ? 44.827 31.127 16.269 1.00 9.99 131 ARG A C 1
ATOM 880 O O . ARG A 1 131 ? 43.960 31.664 15.605 1.00 10.72 131 ARG A O 1
ATOM 888 N N . LEU A 1 132 ? 46.159 31.340 16.065 1.00 9.86 132 LEU A N 1
ATOM 889 C CA . LEU A 1 132 ? 46.570 32.163 14.933 1.00 10.72 132 LEU A CA 1
ATOM 890 C C . LEU A 1 132 ? 45.968 31.549 13.660 1.00 10.98 132 LEU A C 1
ATOM 891 O O . LEU A 1 132 ? 45.905 30.304 13.594 1.00 12.38 132 LEU A O 1
ATOM 896 N N . PRO A 1 133 ? 45.536 32.354 12.695 1.00 11.02 133 PRO A N 1
ATOM 897 C CA . PRO A 1 133 ? 45.782 33.808 12.590 1.00 12.07 133 PRO A CA 1
ATOM 898 C C . PRO A 1 133 ? 44.719 34.721 13.202 1.00 11.55 133 PRO A C 1
ATOM 899 O O . PRO A 1 133 ? 44.622 35.894 12.831 1.00 10.17 133 PRO A O 1
ATOM 903 N N . ALA A 1 134 ? 43.900 34.250 14.141 1.00 10.54 134 ALA A N 1
ATOM 904 C CA . ALA A 1 134 ? 42.856 35.130 14.683 1.00 10.40 134 ALA A CA 1
ATOM 905 C C . ALA A 1 134 ? 43.404 36.518 15.139 1.00 9.75 134 ALA A C 1
ATOM 906 O O . ALA A 1 134 ? 42.816 37.541 14.760 1.00 9.65 134 ALA A O 1
ATOM 908 N N . ALA A 1 135 ? 44.514 36.558 15.864 1.00 8.88 135 ALA A N 1
ATOM 909 C CA . ALA A 1 135 ? 45.010 37.870 16.364 1.00 9.63 135 ALA A CA 1
ATOM 910 C C . ALA A 1 135 ? 45.432 38.756 15.212 1.00 10.11 135 ALA A C 1
ATOM 911 O O . ALA A 1 135 ? 45.248 39.988 15.287 1.00 10.40 135 ALA A O 1
ATOM 913 N N . TYR A 1 136 ? 46.004 38.158 14.144 1.00 10.21 136 TYR A N 1
ATOM 914 C CA . TYR A 1 136 ? 46.434 38.961 12.988 1.00 9.97 136 TYR A CA 1
ATOM 915 C C . TYR A 1 136 ? 45.195 39.532 12.291 1.00 12.10 136 TYR A C 1
ATOM 916 O O . TYR A 1 136 ? 45.190 40.690 11.862 1.00 11.31 136 TYR A O 1
ATOM 925 N N . ASP A 1 137 ? 44.109 38.750 12.199 1.00 10.82 137 ASP A N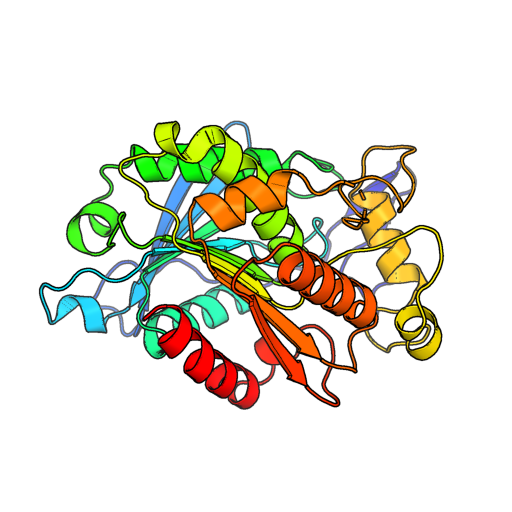 1
ATOM 926 C CA . ASP A 1 137 ? 42.886 39.252 11.610 1.00 11.86 137 ASP A CA 1
ATOM 927 C C . ASP A 1 137 ? 42.361 40.410 12.450 1.00 11.63 137 ASP A C 1
ATOM 928 O O . ASP A 1 137 ? 41.850 41.372 11.890 1.00 12.70 137 ASP A O 1
ATOM 933 N N . ASP A 1 138 ? 42.436 40.280 13.773 1.00 10.95 138 ASP A N 1
ATOM 934 C CA . ASP A 1 138 ? 41.984 41.400 14.615 1.00 9.36 138 ASP A CA 1
ATOM 935 C C . ASP A 1 138 ? 42.849 42.614 14.450 1.00 10.31 138 ASP A C 1
ATOM 936 O O . ASP A 1 138 ? 42.336 43.749 14.509 1.00 10.98 138 ASP A O 1
ATOM 941 N N . ALA A 1 139 ? 44.135 42.401 14.237 1.00 9.94 139 ALA A N 1
ATOM 942 C CA . ALA A 1 139 ? 45.021 43.570 13.964 1.00 10.39 139 ALA A CA 1
ATOM 943 C C . ALA A 1 139 ? 44.595 44.290 12.741 1.00 9.70 139 ALA A C 1
ATOM 944 O O . ALA A 1 139 ? 44.550 45.525 12.716 1.00 9.92 139 ALA A O 1
ATOM 946 N N . MET A 1 140 ? 44.311 43.520 11.665 1.00 10.30 140 MET A N 1
ATOM 947 C CA . MET A 1 140 ? 43.879 44.206 10.414 1.00 10.70 140 MET A CA 1
ATOM 948 C C . MET A 1 140 ? 42.539 44.836 10.546 1.00 11.40 140 MET A C 1
ATOM 949 O O . MET A 1 140 ? 42.304 45.942 9.978 1.00 12.33 140 MET A O 1
ATOM 954 N N . GLU A 1 141 ? 41.645 44.194 11.293 1.00 12.37 141 GLU A N 1
ATOM 955 C CA . GLU A 1 141 ? 40.345 44.849 11.521 1.00 12.49 141 GLU A CA 1
ATOM 956 C C . GLU A 1 141 ? 40.544 46.183 12.223 1.00 12.32 141 GLU A C 1
ATOM 957 O O . GLU A 1 141 ? 39.824 47.179 11.985 1.00 12.12 141 GLU A O 1
ATOM 963 N N . ALA A 1 142 ? 41.455 46.184 13.207 1.00 11.37 142 ALA A N 1
ATOM 964 C CA . ALA A 1 142 ? 41.670 47.448 13.954 1.00 11.47 142 ALA A CA 1
ATOM 965 C C . ALA A 1 142 ? 42.206 48.530 13.028 1.00 10.96 142 ALA A C 1
ATOM 966 O O . ALA A 1 142 ? 41.819 49.674 13.163 1.00 11.09 142 ALA A O 1
ATOM 968 N N . LEU A 1 143 ? 43.098 48.163 12.101 1.00 10.71 143 LEU A N 1
ATOM 969 C CA . LEU A 1 143 ? 43.625 49.190 11.194 1.00 11.69 143 LEU A CA 1
ATOM 970 C C . LEU A 1 143 ? 42.494 49.720 10.341 1.00 13.59 143 LEU A C 1
ATOM 971 O O . LEU A 1 143 ? 42.418 50.963 10.100 1.00 13.51 143 LEU A O 1
ATOM 976 N N . GLN A 1 144 ? 41.649 48.818 9.847 1.00 15.52 144 GLN A N 1
ATOM 977 C CA . GLN A 1 144 ? 40.537 49.263 8.991 1.00 16.74 144 GLN A CA 1
ATOM 978 C C . GLN A 1 144 ? 39.588 50.148 9.742 1.00 16.67 144 GLN A C 1
ATOM 979 O O . GLN A 1 144 ? 39.037 51.152 9.202 1.00 19.47 144 GLN A O 1
ATOM 985 N N . TRP A 1 145 ? 39.392 49.866 11.007 1.00 15.60 145 TRP A N 1
ATOM 986 C CA . TRP A 1 145 ? 38.461 50.588 11.829 1.00 14.96 145 TRP A CA 1
ATOM 987 C C . TRP A 1 145 ? 39.061 51.966 12.140 1.00 14.92 145 TRP A C 1
ATOM 988 O O . TRP A 1 145 ? 38.362 52.990 12.168 1.00 17.77 145 TRP A O 1
ATOM 999 N N . ILE A 1 146 ? 40.351 52.008 12.401 1.00 14.56 146 ILE A N 1
ATOM 1000 C CA . ILE A 1 146 ? 40.976 53.286 12.766 1.00 13.09 146 ILE A CA 1
ATOM 1001 C C . ILE A 1 146 ? 40.915 54.257 11.574 1.00 13.31 146 ILE A C 1
ATOM 1002 O O . ILE A 1 146 ? 40.569 55.458 11.745 1.00 12.87 146 ILE A O 1
ATOM 1007 N N . LYS A 1 147 ? 41.211 53.739 10.381 1.00 15.47 147 LYS A N 1
ATOM 1008 C CA . LYS A 1 147 ? 41.253 54.577 9.196 1.00 18.41 147 LYS A CA 1
ATOM 1009 C C . LYS A 1 147 ? 39.894 55.261 9.005 1.00 19.79 147 LYS A C 1
ATOM 1010 O O . LYS A 1 147 ? 39.900 56.398 8.623 1.00 23.71 147 LYS A O 1
ATOM 1016 N N . ASP A 1 148 ? 38.796 54.586 9.315 1.00 21.02 148 ASP A N 1
ATOM 1017 C CA . ASP A 1 148 ? 37.411 55.032 9.067 1.00 22.47 148 ASP A CA 1
ATOM 1018 C C . ASP A 1 148 ? 36.859 55.783 10.274 1.00 21.43 148 ASP A C 1
ATOM 1019 O O . ASP A 1 148 ? 35.714 56.224 10.247 1.00 22.91 148 ASP A O 1
ATOM 1024 N N . SER A 1 149 ? 37.636 55.860 11.366 1.00 18.46 149 SER A N 1
ATOM 1025 C CA . SER A 1 149 ? 37.095 56.345 12.626 1.00 16.17 149 SER A CA 1
ATOM 1026 C C . SER A 1 149 ? 36.854 57.854 12.622 1.00 16.04 149 SER A C 1
ATOM 1027 O O . SER A 1 149 ? 37.708 58.616 12.140 1.00 16.91 149 SER A O 1
ATOM 1030 N N . ARG A 1 150 ? 35.718 58.228 13.191 1.00 15.93 150 ARG A N 1
ATOM 1031 C CA . ARG A 1 150 ? 35.467 59.645 13.493 1.00 16.21 150 ARG A CA 1
ATOM 1032 C C . ARG A 1 150 ? 35.521 59.887 14.995 1.00 13.84 150 ARG A C 1
ATOM 1033 O O . ARG A 1 150 ? 35.035 60.950 15.530 1.00 13.42 150 ARG A O 1
ATOM 1041 N N . ASP A 1 151 ? 36.147 58.941 15.723 1.00 12.28 151 ASP A N 1
ATOM 1042 C CA . ASP A 1 151 ? 36.314 59.212 17.153 1.00 11.88 151 ASP A CA 1
ATOM 1043 C C . ASP A 1 151 ? 36.981 60.581 17.379 1.00 10.68 151 ASP A C 1
ATOM 1044 O O . ASP A 1 151 ? 37.907 60.940 16.667 1.00 12.06 151 ASP A O 1
ATOM 1049 N N . GLU A 1 152 ? 36.520 61.280 18.402 1.00 10.99 152 GLU A N 1
ATOM 1050 C CA . GLU A 1 152 ? 36.955 62.684 18.604 1.00 10.92 152 GLU A CA 1
ATOM 1051 C C . GLU A 1 152 ? 38.360 62.756 19.157 1.00 12.59 152 GLU A C 1
ATOM 1052 O O . GLU A 1 152 ? 39.042 63.747 18.873 1.00 12.57 152 GLU A O 1
ATOM 1058 N N . TRP A 1 153 ? 38.813 61.742 19.910 1.00 10.20 153 TRP A N 1
ATOM 1059 C CA . TRP A 1 153 ? 40.212 61.807 20.356 1.00 10.25 153 TRP A CA 1
ATOM 1060 C C . TRP A 1 153 ? 41.121 61.624 19.160 1.00 11.78 153 TRP A C 1
ATOM 1061 O O . TRP A 1 153 ? 42.140 62.338 19.044 1.00 12.99 153 TRP A O 1
ATOM 1072 N N . LEU A 1 154 ? 40.827 60.641 18.326 1.00 11.79 154 LEU A N 1
ATOM 1073 C CA . LEU A 1 154 ? 41.590 60.392 17.121 1.00 12.58 154 LEU A CA 1
ATOM 1074 C C . LEU A 1 154 ? 41.556 61.595 16.201 1.00 12.36 154 LEU A C 1
ATOM 1075 O O . LEU A 1 154 ? 42.639 62.020 15.747 1.00 13.33 154 LEU A O 1
ATOM 1080 N N . THR A 1 155 ? 40.360 62.139 15.921 1.00 13.79 155 THR A N 1
ATOM 1081 C CA . THR A 1 155 ? 40.314 63.235 14.929 1.00 14.72 155 THR A CA 1
ATOM 1082 C C . THR A 1 155 ? 40.992 64.488 15.473 1.00 14.31 155 THR A C 1
ATOM 1083 O O . THR A 1 155 ? 41.580 65.236 14.655 1.00 15.45 155 THR A O 1
ATOM 1087 N N . ASN A 1 156 ? 40.900 64.789 16.765 1.00 12.53 156 ASN A N 1
ATOM 1088 C CA . ASN A 1 156 ? 41.444 66.058 17.221 1.00 12.62 156 ASN A CA 1
ATOM 1089 C C . ASN A 1 156 ? 42.900 66.001 17.690 1.00 12.98 156 ASN A C 1
ATOM 1090 O O . ASN A 1 156 ? 43.546 67.058 17.869 1.00 13.37 156 ASN A O 1
ATOM 1095 N N . PHE A 1 157 ? 43.404 64.788 18.005 1.00 10.60 157 PHE A N 1
ATOM 1096 C CA . PHE A 1 157 ? 44.713 64.730 18.617 1.00 11.42 157 PHE A CA 1
ATOM 1097 C C . PHE A 1 157 ? 45.701 63.763 17.971 1.00 10.67 157 PHE A C 1
ATOM 1098 O O . PHE A 1 157 ? 46.882 63.824 18.317 1.00 11.95 157 PHE A O 1
ATOM 1106 N N . ALA A 1 158 ? 45.248 62.863 17.098 1.00 11.37 158 ALA A N 1
ATOM 1107 C CA . ALA A 1 158 ? 46.172 61.916 16.450 1.00 11.34 158 ALA A CA 1
ATOM 1108 C C . ALA A 1 158 ? 46.510 62.291 15.034 1.00 12.86 158 ALA A C 1
ATOM 1109 O O . ALA A 1 158 ? 45.589 62.651 14.298 1.00 14.10 158 ALA A O 1
ATOM 1111 N N . ASP A 1 159 ? 47.796 62.174 14.673 1.00 11.86 159 ASP A N 1
ATOM 1112 C CA . ASP A 1 159 ? 48.245 62.424 13.275 1.00 13.09 159 ASP A CA 1
ATOM 1113 C C . ASP A 1 159 ? 48.177 61.117 12.480 1.00 13.97 159 ASP A C 1
ATOM 1114 O O . ASP A 1 159 ? 49.061 60.308 12.563 1.00 11.85 159 ASP A O 1
ATOM 1119 N N . PHE A 1 160 ? 47.115 60.957 11.686 1.00 13.27 160 PHE A N 1
ATOM 1120 C CA . PHE A 1 160 ? 46.923 59.757 10.873 1.00 14.05 160 PHE A CA 1
ATOM 1121 C C . PHE A 1 160 ? 48.022 59.567 9.826 1.00 14.36 160 PHE A C 1
ATOM 1122 O O . PHE A 1 160 ? 48.203 58.465 9.287 1.00 16.03 160 PHE A O 1
ATOM 1130 N N . SER A 1 161 ? 48.696 60.656 9.494 1.00 15.54 161 SER A N 1
ATOM 1131 C CA . SER A 1 161 ? 49.782 60.640 8.515 1.00 16.54 161 SER A CA 1
ATOM 1132 C C . SER A 1 161 ? 51.085 60.099 9.053 1.00 16.55 161 SER A C 1
ATOM 1133 O O . SER A 1 161 ? 52.057 59.927 8.310 1.00 17.19 161 SER A O 1
ATOM 1136 N N . ASN A 1 162 ? 51.134 59.836 10.371 1.00 13.57 162 ASN A N 1
ATOM 1137 C CA . ASN A 1 162 ? 52.355 59.378 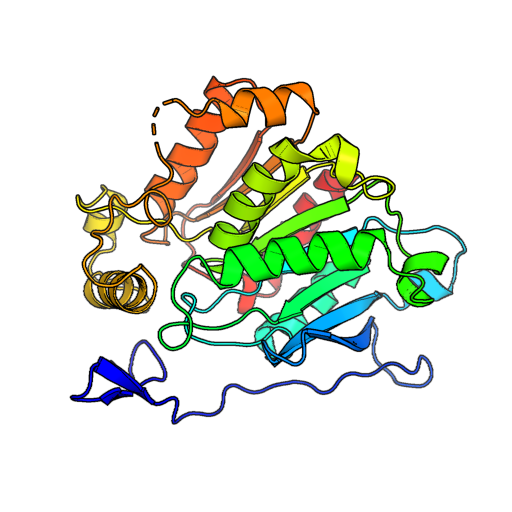10.958 1.00 12.41 162 ASN A CA 1
ATOM 1138 C C . ASN A 1 162 ? 51.998 58.270 11.933 1.00 13.99 162 ASN A C 1
ATOM 1139 O O . ASN A 1 162 ? 52.006 58.510 13.155 1.00 12.26 162 ASN A O 1
ATOM 1144 N N . CYS A 1 163 ? 51.741 57.077 11.389 1.00 12.85 163 CYS A N 1
ATOM 1145 C CA . CYS A 1 163 ? 51.222 55.952 12.174 1.00 12.98 163 CYS A CA 1
ATOM 1146 C C . CYS A 1 163 ? 52.313 54.919 12.302 1.00 12.07 163 CYS A C 1
ATOM 1147 O O . CYS A 1 163 ? 53.047 54.646 11.325 1.00 12.36 163 CYS A O 1
ATOM 1150 N N . PHE A 1 164 ? 52.423 54.288 13.492 1.00 10.94 164 PHE A N 1
ATOM 1151 C CA . PHE A 1 164 ? 53.421 53.250 13.717 1.00 10.89 164 PHE A CA 1
ATOM 1152 C C . PHE A 1 164 ? 52.676 52.016 14.206 1.00 10.75 164 PHE A C 1
ATOM 1153 O O . PHE A 1 164 ? 51.746 52.179 15.027 1.00 11.94 164 PHE A O 1
ATOM 1161 N N . ILE A 1 165 ? 53.035 50.832 13.789 1.00 10.48 165 ILE A N 1
ATOM 1162 C CA . ILE A 1 165 ? 52.440 49.594 14.312 1.00 10.52 165 ILE A CA 1
ATOM 1163 C C . ILE A 1 165 ? 53.495 49.012 15.277 1.00 9.41 165 ILE A C 1
ATOM 1164 O O . ILE A 1 165 ? 54.660 48.791 14.890 1.00 8.46 165 ILE A O 1
ATOM 1169 N N . MET A 1 166 ? 53.134 48.740 16.554 1.00 8.79 166 MET A N 1
ATOM 1170 C CA . MET A 1 166 ? 54.103 48.284 17.515 1.00 8.16 166 MET A CA 1
ATOM 1171 C C . MET A 1 166 ? 53.523 47.133 18.326 1.00 7.75 166 MET A C 1
ATOM 1172 O O . MET A 1 166 ? 52.286 47.041 18.509 1.00 8.08 166 MET A O 1
ATOM 1177 N N . GLY A 1 167 ? 54.443 46.262 18.780 1.00 8.84 167 GLY A N 1
ATOM 1178 C CA . GLY A 1 167 ? 53.965 45.288 19.759 1.00 8.54 167 GLY A CA 1
ATOM 1179 C C . GLY A 1 167 ? 55.086 44.682 20.540 1.00 9.24 167 GLY A C 1
ATOM 1180 O O . GLY A 1 167 ? 56.237 44.752 20.092 1.00 9.45 167 GLY A O 1
ATOM 1181 N N . GLU A 1 168 ? 54.750 44.069 21.692 1.00 8.26 168 GLU A N 1
ATOM 1182 C CA . GLU A 1 168 ? 55.703 43.462 22.552 1.00 9.29 168 GLU A CA 1
ATOM 1183 C C . GLU A 1 168 ? 55.514 41.969 22.568 1.00 10.13 168 GLU A C 1
ATOM 1184 O O . GLU A 1 168 ? 54.401 41.481 22.765 1.00 9.51 168 GLU A O 1
ATOM 1190 N N . SER A 1 169 ? 56.668 41.207 22.411 1.00 10.09 169 SER A N 1
ATOM 1191 C CA . SER A 1 169 ? 56.646 39.735 22.602 1.00 9.87 169 SER A CA 1
ATOM 1192 C C . SER A 1 169 ? 55.671 39.157 21.594 1.00 9.41 169 SER A C 1
ATOM 1193 O O . SER A 1 169 ? 55.775 39.407 20.390 1.00 8.86 169 SER A O 1
ATOM 1196 N N . ALA A 1 170 ? 54.628 38.366 22.023 1.00 9.48 170 ALA A N 1
ATOM 1197 C CA . ALA A 1 170 ? 53.666 37.853 21.031 1.00 9.01 170 ALA A CA 1
ATOM 1198 C C . ALA A 1 170 ? 53.054 39.000 20.230 1.00 9.09 170 ALA A C 1
ATOM 1199 O O . ALA A 1 170 ? 52.726 38.836 19.070 1.00 10.07 170 ALA A O 1
ATOM 1201 N N . GLY A 1 171 ? 52.833 40.134 20.906 1.00 8.75 171 GLY A N 1
ATOM 1202 C CA . GLY A 1 171 ? 52.276 41.297 20.218 1.00 8.93 171 GLY A CA 1
ATOM 1203 C C . GLY A 1 171 ? 53.218 41.868 19.175 1.00 8.80 171 GLY A C 1
ATOM 1204 O O . GLY A 1 171 ? 52.761 42.501 18.250 1.00 8.16 171 GLY A O 1
ATOM 1205 N N . GLY A 1 172 ? 54.513 41.620 19.333 1.00 9.31 172 GLY A N 1
ATOM 1206 C CA . GLY A 1 172 ? 55.474 42.067 18.290 1.00 8.63 172 GLY A CA 1
ATOM 1207 C C . GLY A 1 172 ? 55.397 41.153 17.078 1.00 8.83 172 GLY A C 1
ATOM 1208 O O . GLY A 1 172 ? 55.601 41.612 15.954 1.00 10.26 172 GLY A O 1
ATOM 1209 N N . ASN A 1 173 ? 55.104 39.889 17.311 1.00 8.74 173 ASN A N 1
ATOM 1210 C CA . ASN A 1 173 ? 54.804 38.953 16.210 1.00 8.34 173 ASN A CA 1
ATOM 1211 C C . ASN A 1 173 ? 53.581 39.430 15.488 1.00 8.65 173 ASN A C 1
ATOM 1212 O O . ASN A 1 173 ? 53.569 39.502 14.249 1.00 9.88 173 ASN A O 1
ATOM 1217 N N . ILE A 1 174 ? 52.506 39.775 16.237 1.00 9.22 174 ILE A N 1
ATOM 1218 C CA . ILE A 1 174 ? 51.288 40.306 15.585 1.00 9.42 174 ILE A CA 1
ATOM 1219 C C . ILE A 1 174 ? 51.628 41.551 14.823 1.00 8.43 174 ILE A C 1
ATOM 1220 O O . ILE A 1 174 ? 51.074 41.756 13.720 1.00 9.82 174 ILE A O 1
ATOM 1225 N N . ALA A 1 175 ? 52.355 42.500 15.448 1.00 8.50 175 ALA A N 1
ATOM 1226 C CA . ALA A 1 175 ? 52.680 43.790 14.782 1.00 9.22 175 ALA A CA 1
ATOM 1227 C C . ALA A 1 175 ? 53.471 43.508 13.474 1.00 8.61 175 ALA A C 1
ATOM 1228 O O . ALA A 1 175 ? 53.227 44.178 12.480 1.00 10.23 175 ALA A O 1
ATOM 1230 N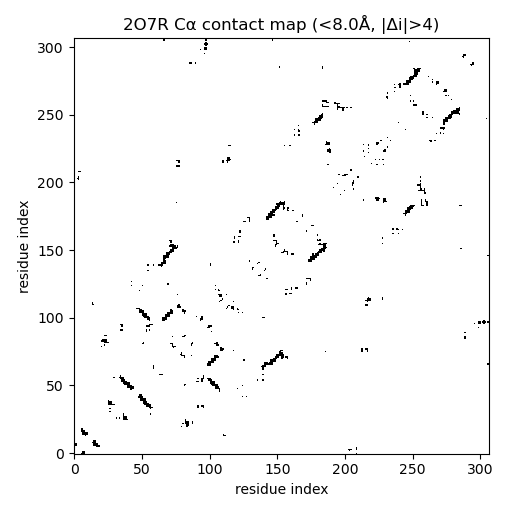 N . TYR A 1 176 ? 54.370 42.558 13.521 1.00 9.73 176 TYR A N 1
ATOM 1231 C CA . TYR A 1 176 ? 55.157 42.242 12.302 1.00 11.32 176 TYR A CA 1
ATOM 1232 C C . TYR A 1 176 ? 54.260 41.682 11.199 1.00 11.90 176 TYR A C 1
ATOM 1233 O O . TYR A 1 176 ? 54.237 42.208 10.052 1.00 11.32 176 TYR A O 1
ATOM 1242 N N . HIS A 1 177 ? 53.401 40.703 11.550 1.00 11.38 177 HIS A N 1
ATOM 1243 C CA . HIS A 1 177 ? 52.460 40.168 10.533 1.00 11.72 177 HIS A CA 1
ATOM 1244 C C . HIS A 1 177 ? 51.427 41.180 10.025 1.00 12.57 177 HIS A C 1
ATOM 1245 O O . HIS A 1 177 ? 51.118 41.201 8.814 1.00 13.51 177 HIS A O 1
ATOM 1252 N N . ALA A 1 178 ? 50.921 42.038 10.943 1.00 11.20 178 ALA A N 1
ATOM 1253 C CA . ALA A 1 178 ? 50.066 43.109 10.534 1.00 11.52 178 ALA A CA 1
ATOM 1254 C C . ALA A 1 178 ? 50.769 44.069 9.601 1.00 10.99 178 ALA A C 1
ATOM 1255 O O . ALA A 1 178 ? 50.137 44.577 8.640 1.00 13.09 178 ALA A O 1
ATOM 1257 N N . GLY A 1 179 ? 52.031 44.323 9.891 1.00 12.13 179 GLY A N 1
ATOM 1258 C CA . GLY A 1 179 ? 52.815 45.222 9.044 1.00 12.92 179 GLY A CA 1
ATOM 1259 C C . GLY A 1 179 ? 52.952 44.621 7.639 1.00 13.45 179 GLY A C 1
ATOM 1260 O O . GLY A 1 179 ? 52.739 45.364 6.677 1.00 13.97 179 GLY A O 1
ATOM 1261 N N . LEU A 1 180 ? 53.262 43.341 7.549 1.00 13.45 180 LEU A N 1
ATOM 1262 C CA . LEU A 1 180 ? 53.301 42.717 6.183 1.00 14.86 180 LEU A CA 1
ATOM 1263 C C . LEU A 1 180 ? 51.989 42.801 5.435 1.00 15.62 180 LEU A C 1
ATOM 1264 O O . LEU A 1 180 ? 51.951 43.118 4.237 1.00 15.93 180 LEU A O 1
ATOM 1269 N N . ARG A 1 181 ? 50.898 42.560 6.144 1.00 13.26 181 ARG A N 1
ATOM 1270 C CA . ARG A 1 181 ? 49.590 42.603 5.495 1.00 13.69 181 ARG A CA 1
ATOM 1271 C C . ARG A 1 181 ? 49.228 44.024 5.122 1.00 13.40 181 ARG A C 1
ATOM 1272 O O . ARG A 1 181 ? 48.630 44.272 4.053 1.00 14.89 181 ARG A O 1
ATOM 1280 N N . ALA A 1 182 ? 49.574 44.998 5.980 1.00 12.40 182 ALA A N 1
ATOM 1281 C CA . ALA A 1 182 ? 49.214 46.350 5.724 1.00 12.31 182 ALA A CA 1
ATOM 1282 C C . ALA A 1 182 ? 50.007 46.850 4.521 1.00 12.51 182 ALA A C 1
ATOM 1283 O O . ALA A 1 182 ? 49.490 47.687 3.800 1.00 14.65 182 ALA A O 1
ATOM 1285 N N . ALA A 1 183 ? 51.265 46.413 4.393 1.00 12.97 183 ALA A N 1
ATOM 1286 C CA . ALA A 1 183 ? 52.123 46.941 3.308 1.00 14.74 183 ALA A CA 1
ATOM 1287 C C . ALA A 1 183 ? 51.479 46.557 1.980 1.00 16.55 183 ALA A C 1
ATOM 1288 O O . ALA A 1 183 ? 51.534 47.337 1.015 1.00 16.08 183 ALA A O 1
ATOM 1290 N N . ALA A 1 184 ? 50.857 45.393 1.931 1.00 15.94 184 ALA A N 1
ATOM 1291 C CA . ALA A 1 184 ? 50.218 44.917 0.721 1.00 17.19 184 ALA A CA 1
ATOM 1292 C C . ALA A 1 184 ? 48.938 45.693 0.383 1.00 19.14 184 ALA A C 1
ATOM 1293 O O . ALA A 1 184 ? 48.367 45.576 -0.729 1.00 21.66 184 ALA A O 1
ATOM 1295 N N . VAL A 1 185 ? 48.374 46.414 1.323 1.00 17.35 185 VAL A N 1
ATOM 1296 C CA . VAL A 1 185 ? 47.163 47.139 1.062 1.00 18.33 185 VAL A CA 1
ATOM 1297 C C . VAL A 1 185 ? 47.363 48.590 1.480 1.00 18.41 185 VAL A C 1
ATOM 1298 O O . VAL A 1 185 ? 46.390 49.252 1.855 1.00 18.79 185 VAL A O 1
ATOM 1302 N N . ALA A 1 186 ? 48.594 49.095 1.339 1.00 18.10 186 ALA A N 1
ATOM 1303 C CA . ALA A 1 186 ? 48.874 50.461 1.856 1.00 19.39 186 ALA A CA 1
ATOM 1304 C C . ALA A 1 186 ? 47.947 51.539 1.286 1.00 21.81 186 ALA A C 1
ATOM 1305 O O . ALA A 1 186 ? 47.446 52.413 2.013 1.00 21.57 186 ALA A O 1
ATOM 1307 N 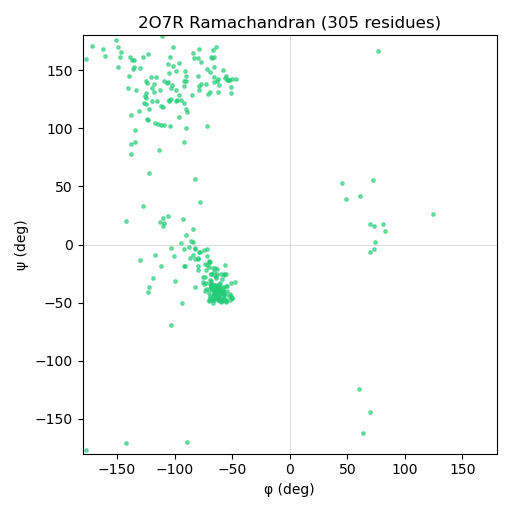N . ASP A 1 187 ? 47.690 51.483 -0.015 1.00 22.57 187 ASP A N 1
ATOM 1308 C CA . ASP A 1 187 ? 46.827 52.491 -0.659 1.00 24.32 187 ASP A CA 1
ATOM 1309 C C . ASP A 1 187 ? 45.399 52.478 -0.066 1.00 24.60 187 ASP A C 1
ATOM 1310 O O . ASP A 1 187 ? 44.779 53.539 0.166 1.00 25.33 187 ASP A O 1
ATOM 1315 N N . GLU A 1 188 ? 44.918 51.283 0.256 1.00 23.65 188 GLU A N 1
ATOM 1316 C CA . GLU A 1 188 ? 43.595 51.073 0.814 1.00 24.95 188 GLU A CA 1
ATOM 1317 C C . GLU A 1 188 ? 43.401 51.579 2.249 1.00 23.21 188 GLU A C 1
ATOM 1318 O O . GLU A 1 188 ? 42.250 51.731 2.741 1.00 23.03 188 GLU A O 1
ATOM 1324 N N . LEU A 1 189 ? 44.528 51.773 2.942 1.00 21.98 189 LEU A N 1
ATOM 1325 C CA . LEU A 1 189 ? 44.481 52.234 4.350 1.00 21.69 189 LEU A CA 1
ATOM 1326 C C . LEU A 1 189 ? 44.424 53.734 4.496 1.00 22.36 189 LEU A C 1
ATOM 1327 O O . LEU A 1 189 ? 44.134 54.265 5.564 1.00 22.08 189 LEU A O 1
ATOM 1332 N N . LEU A 1 190 ? 44.665 54.455 3.418 1.00 22.94 190 LEU A N 1
ATOM 1333 C CA . LEU A 1 190 ? 44.548 55.917 3.499 1.00 24.93 190 LEU A CA 1
ATOM 1334 C C . LEU A 1 190 ? 43.175 56.293 4.074 1.00 25.49 190 LEU A C 1
ATOM 1335 O O . LEU A 1 190 ? 42.161 55.650 3.733 1.00 26.09 190 LEU A O 1
ATOM 1340 N N . PRO A 1 191 ? 43.105 57.342 4.928 1.00 25.20 191 PRO A N 1
ATOM 1341 C CA . PRO A 1 191 ? 44.079 58.394 5.251 1.00 25.11 191 PRO A CA 1
ATOM 1342 C C . PRO A 1 191 ? 45.204 57.971 6.216 1.00 24.48 191 PRO A C 1
ATOM 1343 O O . PRO A 1 191 ? 46.156 58.744 6.468 1.00 24.32 191 PRO A O 1
ATOM 1347 N N . LEU A 1 192 ? 45.110 56.768 6.760 1.00 22.21 192 LEU A N 1
ATOM 1348 C CA . LEU A 1 192 ? 46.143 56.308 7.635 1.00 21.13 192 LEU A CA 1
ATOM 1349 C C . LEU A 1 192 ? 47.414 56.057 6.791 1.00 20.31 192 LEU A C 1
ATOM 1350 O O . LEU A 1 192 ? 47.336 55.381 5.715 1.00 20.93 192 LEU A O 1
ATOM 1355 N N . LYS A 1 193 ? 48.564 56.582 7.239 1.00 18.25 193 LYS A N 1
ATOM 1356 C CA . LYS A 1 193 ? 49.829 56.355 6.561 1.00 19.97 193 LYS A CA 1
ATOM 1357 C C . LYS A 1 193 ? 50.759 55.731 7.575 1.00 19.42 193 LYS A C 1
ATOM 1358 O O . LYS A 1 193 ? 51.128 56.388 8.580 1.00 18.93 193 LYS A O 1
ATOM 1364 N N . ILE A 1 194 ? 51.173 54.500 7.306 1.00 16.85 194 ILE A N 1
ATOM 1365 C CA . ILE A 1 194 ? 52.153 53.884 8.164 1.00 15.87 194 ILE A CA 1
ATOM 1366 C C . ILE A 1 194 ? 53.547 54.403 7.844 1.00 15.76 194 ILE A C 1
ATOM 1367 O O . ILE A 1 194 ? 53.980 54.533 6.662 1.00 15.29 194 ILE A O 1
ATOM 1372 N N . LYS A 1 195 ? 54.275 54.769 8.881 1.00 13.87 195 LYS A N 1
ATOM 1373 C CA . LYS A 1 195 ? 55.654 55.255 8.682 1.00 14.11 195 LYS A CA 1
ATOM 1374 C C . LYS A 1 195 ? 56.698 54.281 9.233 1.00 13.31 195 LYS A C 1
ATOM 1375 O O . LYS A 1 195 ? 57.911 54.380 8.950 1.00 13.99 195 LYS A O 1
ATOM 1381 N N . GLY A 1 196 ? 56.259 53.369 10.117 1.00 13.26 196 GLY A N 1
ATOM 1382 C CA . GLY A 1 196 ? 57.197 52.438 10.685 1.00 11.57 196 GLY A CA 1
ATOM 1383 C C . GLY A 1 196 ? 56.542 51.333 11.529 1.00 11.07 196 GLY A C 1
ATOM 1384 O O . GLY A 1 196 ? 55.366 51.342 11.830 1.00 11.43 196 GLY A O 1
ATOM 1385 N N . LEU A 1 197 ? 57.389 50.390 11.885 1.00 9.41 197 LEU A N 1
ATOM 1386 C CA . LEU A 1 197 ? 57.026 49.225 12.690 1.00 10.84 197 LEU A CA 1
ATOM 1387 C C . LEU A 1 197 ? 57.968 49.262 13.901 1.00 9.48 197 LEU A C 1
ATOM 1388 O O . LEU A 1 197 ? 59.179 49.512 13.727 1.00 10.27 197 LEU A O 1
ATOM 1393 N N . VAL A 1 198 ? 57.438 48.958 15.084 1.00 10.13 198 VAL A N 1
ATOM 1394 C CA . VAL A 1 198 ? 58.299 48.860 16.282 1.00 9.94 198 VAL A CA 1
ATOM 1395 C C . VAL A 1 198 ? 58.107 47.478 16.911 1.00 8.88 198 VAL A C 1
ATOM 1396 O O . VAL A 1 198 ? 57.001 47.187 17.426 1.00 8.96 198 VAL A O 1
ATOM 1400 N N . LEU A 1 199 ? 59.137 46.631 16.773 1.00 10.76 199 LEU A N 1
ATOM 1401 C CA . LEU A 1 199 ? 59.052 45.239 17.210 1.00 8.97 199 LEU A CA 1
ATOM 1402 C C . LEU A 1 199 ? 59.813 45.107 18.492 1.00 10.26 199 LEU A C 1
ATOM 1403 O O . LEU A 1 199 ? 61.011 45.077 18.487 1.00 9.84 199 LEU A O 1
ATOM 1408 N N . ASP A 1 200 ? 59.085 45.064 19.616 1.00 9.39 200 ASP A N 1
ATOM 1409 C CA . ASP A 1 200 ? 59.739 45.080 20.940 1.00 9.44 200 ASP A CA 1
ATOM 1410 C C . ASP A 1 200 ? 59.839 43.623 21.367 1.00 9.94 200 ASP A C 1
ATOM 1411 O O . ASP A 1 200 ? 58.798 43.005 21.625 1.00 9.58 200 ASP A O 1
ATOM 1416 N N . GLU A 1 201 ? 61.058 43.093 21.376 1.00 10.91 201 GLU A N 1
ATOM 1417 C CA . GLU A 1 201 ? 61.319 41.740 21.790 1.00 9.92 201 GLU A CA 1
ATOM 1418 C C . GLU A 1 201 ? 60.308 40.759 21.176 1.00 10.85 201 GLU A C 1
ATOM 1419 O O . GLU A 1 201 ? 59.651 39.980 21.882 1.00 10.29 201 GLU A O 1
ATOM 1425 N N . PRO A 1 202 ? 60.148 40.794 19.849 1.00 9.70 202 PRO A N 1
ATOM 1426 C CA . PRO A 1 202 ? 59.063 40.018 19.225 1.00 9.07 202 PRO A CA 1
ATOM 1427 C C . PRO A 1 202 ? 59.235 38.498 19.352 1.00 10.88 202 PRO A C 1
ATOM 1428 O O . PRO A 1 202 ? 60.358 38.000 19.315 1.00 11.30 202 PRO A O 1
ATOM 1432 N N . GLY A 1 203 ? 58.121 37.800 19.526 1.00 11.35 203 GLY A N 1
ATOM 1433 C CA . GLY A 1 203 ? 58.152 36.345 19.767 1.00 11.21 203 GLY A CA 1
ATOM 1434 C C . GLY A 1 203 ? 58.091 35.573 18.478 1.00 11.10 203 GLY A C 1
ATOM 1435 O O . GLY A 1 203 ? 57.127 35.688 17.671 1.00 11.10 203 GLY A O 1
ATOM 1436 N N . PHE A 1 204 ? 59.211 34.833 18.247 1.00 10.52 204 PHE A N 1
ATOM 1437 C CA . PHE A 1 204 ? 59.328 33.968 17.116 1.00 11.65 204 PHE A CA 1
ATOM 1438 C C . PHE A 1 204 ? 59.939 32.678 17.562 1.00 12.13 204 PHE A C 1
ATOM 1439 O O . PHE A 1 204 ? 60.575 32.589 18.601 1.00 12.58 204 PHE A O 1
ATOM 1447 N N . GLY A 1 205 ? 59.698 31.639 16.743 1.00 11.27 205 GLY A N 1
ATOM 1448 C CA . GLY A 1 205 ? 60.171 30.287 17.047 1.00 13.93 205 GLY A CA 1
ATOM 1449 C C . GLY A 1 205 ? 60.641 29.525 15.784 1.00 12.31 205 GLY A C 1
ATOM 1450 O O . GLY A 1 205 ? 60.734 30.090 14.717 1.00 14.09 205 GLY A O 1
ATOM 1451 N N . GLY A 1 206 ? 60.886 28.225 15.993 1.00 13.85 206 GLY A N 1
ATOM 1452 C CA . GLY A 1 206 ? 61.326 27.354 14.916 1.00 14.82 206 GLY A CA 1
ATOM 1453 C C . GLY A 1 206 ? 61.437 25.940 15.447 1.00 13.17 206 GLY A C 1
ATOM 1454 O O . GLY A 1 206 ? 61.527 25.699 16.634 1.00 13.76 206 GLY A O 1
ATOM 1455 N N . SER A 1 207 ? 61.414 24.975 14.519 1.00 16.83 207 SER A N 1
ATOM 1456 C CA . SER A 1 207 ? 61.460 23.579 14.941 1.00 18.99 207 SER A CA 1
ATOM 1457 C C . SER A 1 207 ? 62.838 23.255 15.561 1.00 18.43 207 SER A C 1
ATOM 1458 O O . SER A 1 207 ? 62.931 22.757 16.689 1.00 19.32 207 SER A O 1
ATOM 1461 N N . LYS A 1 208 ? 63.873 23.667 14.838 1.00 19.44 208 LYS A N 1
ATOM 1462 C CA . LYS A 1 208 ? 65.279 23.492 15.296 1.00 21.70 208 LYS A CA 1
ATOM 1463 C C . LYS A 1 208 ? 65.656 24.567 16.320 1.00 19.43 208 LYS A C 1
ATOM 1464 O O . LYS A 1 208 ? 65.162 25.694 16.239 1.00 21.24 208 LYS A O 1
ATOM 1470 N N . ARG A 1 209 ? 66.472 24.247 17.316 1.00 18.19 209 ARG A N 1
ATOM 1471 C CA . ARG A 1 209 ? 66.856 25.248 18.325 1.00 17.86 209 ARG A CA 1
ATOM 1472 C C . ARG A 1 209 ? 67.952 26.165 17.774 1.00 18.78 209 ARG A C 1
ATOM 1473 O O . ARG A 1 209 ? 68.885 25.698 17.103 1.00 19.66 209 ARG A O 1
ATOM 1481 N N . THR A 1 210 ? 67.823 27.485 18.016 1.00 16.28 210 THR A N 1
ATOM 1482 C CA . THR A 1 210 ? 68.941 28.386 17.779 1.00 16.47 210 THR A CA 1
ATOM 1483 C C . THR A 1 210 ? 69.948 28.302 18.922 1.00 16.95 210 THR A C 1
ATOM 1484 O O . THR A 1 210 ? 69.705 27.814 20.012 1.00 16.83 210 THR A O 1
ATOM 1488 N N . GLY A 1 211 ? 71.117 28.898 18.678 1.00 16.91 211 GLY A N 1
ATOM 1489 C CA . GLY A 1 211 ? 72.079 28.956 19.777 1.00 14.71 211 GLY A CA 1
ATOM 1490 C C . GLY A 1 211 ? 71.565 29.527 21.089 1.00 13.61 211 GLY A C 1
ATOM 1491 O O . GLY A 1 211 ? 71.825 28.998 22.150 1.00 14.60 211 GLY A O 1
ATOM 1492 N N . SER A 1 212 ? 70.821 30.639 21.020 1.00 13.87 212 SER A N 1
ATOM 1493 C CA . SER A 1 212 ? 70.308 31.268 22.231 1.00 13.36 212 SER A CA 1
ATOM 1494 C C . SER A 1 212 ? 69.231 30.421 22.917 1.00 15.08 212 SER A C 1
ATOM 1495 O O . SER A 1 212 ? 69.120 30.414 24.161 1.00 14.92 212 SER A O 1
ATOM 1498 N N . GLU A 1 213 ? 68.489 29.666 22.100 1.00 14.72 213 GLU A N 1
ATOM 1499 C CA . GLU A 1 213 ? 67.537 28.765 22.693 1.00 15.26 213 GLU A CA 1
ATOM 1500 C C . GLU A 1 213 ? 68.227 27.631 23.404 1.00 17.13 213 GLU A C 1
ATOM 1501 O O . GLU A 1 213 ? 67.720 27.164 24.426 1.00 17.76 213 GLU A O 1
ATOM 1507 N N . LEU A 1 214 ? 69.382 27.191 22.877 1.00 16.52 214 LEU A N 1
ATOM 1508 C CA . LEU A 1 214 ? 70.209 26.232 23.652 1.00 16.64 214 LEU A CA 1
ATOM 1509 C C . LEU A 1 214 ? 70.859 26.865 24.886 1.00 16.76 214 LEU A C 1
ATOM 1510 O O . LEU A 1 214 ? 70.787 26.302 25.978 1.00 17.93 214 LEU A O 1
ATOM 1515 N N . ARG A 1 215 ? 71.484 28.037 24.717 1.00 15.58 215 ARG A N 1
ATOM 1516 C CA . ARG A 1 215 ? 72.168 28.729 25.839 1.00 15.38 215 ARG A CA 1
ATOM 1517 C C . ARG A 1 215 ? 71.213 29.024 27.009 1.00 16.85 215 ARG A C 1
ATOM 1518 O O . ARG A 1 215 ? 71.565 28.936 28.183 1.00 16.67 215 ARG A O 1
ATOM 1526 N N . LEU A 1 216 ? 69.954 29.371 26.668 1.00 15.65 216 LEU A N 1
ATOM 1527 C CA . LEU A 1 216 ? 68.986 29.771 27.659 1.00 15.96 216 LEU A CA 1
ATOM 1528 C C . LEU A 1 216 ? 67.871 28.724 27.831 1.00 16.14 216 LEU A C 1
ATOM 1529 O O . LEU A 1 216 ? 66.784 29.086 28.312 1.00 17.75 216 LEU A O 1
ATOM 1534 N N . ALA A 1 217 ? 68.132 27.478 27.477 1.00 16.75 217 ALA A N 1
ATOM 1535 C CA . ALA A 1 217 ? 67.132 26.391 27.606 1.00 18.42 217 ALA A CA 1
ATOM 1536 C C . ALA A 1 217 ? 66.505 26.325 29.007 1.00 19.42 217 ALA A C 1
ATOM 1537 O O . ALA A 1 217 ? 65.315 25.941 29.128 1.00 19.14 217 ALA A O 1
ATOM 1539 N N . ASN A 1 218 ? 67.262 26.661 30.043 1.00 21.08 218 ASN A N 1
ATOM 1540 C CA . ASN A 1 218 ? 66.816 26.517 31.435 1.00 22.34 218 ASN A CA 1
ATOM 1541 C C . ASN A 1 218 ? 66.481 27.849 32.054 1.00 23.19 218 ASN A C 1
ATOM 1542 O O . ASN A 1 218 ? 66.506 27.997 33.289 1.00 24.83 218 ASN A O 1
ATOM 1547 N N . ASP A 1 219 ? 66.140 28.836 31.205 1.00 22.26 219 ASP A N 1
ATOM 1548 C CA . ASP A 1 219 ? 65.724 30.144 31.683 1.00 23.99 219 ASP A CA 1
ATOM 1549 C C . ASP A 1 219 ? 64.682 30.058 32.820 1.00 24.23 219 ASP A C 1
ATOM 1550 O O . ASP A 1 219 ? 63.803 29.203 32.787 1.00 24.46 219 ASP A O 1
ATOM 1555 N N . SER A 1 220 ? 64.769 30.955 33.804 1.00 25.80 220 SER A N 1
ATOM 1556 C CA . SER A 1 220 ? 63.877 30.982 34.966 1.00 27.66 220 SER A CA 1
ATOM 1557 C C . SER A 1 220 ? 62.425 31.415 34.647 1.00 28.41 220 SER A C 1
ATOM 1558 O O . SER A 1 220 ? 61.539 31.266 35.481 1.00 30.18 220 SER A O 1
ATOM 1561 N N . ARG A 1 221 ? 62.182 31.977 33.482 1.00 27.84 221 ARG A N 1
ATOM 1562 C CA . ARG A 1 221 ? 60.806 32.363 33.107 1.00 27.98 221 ARG A CA 1
ATOM 1563 C C . ARG A 1 221 ? 60.334 31.724 31.800 1.00 26.40 221 ARG A C 1
ATOM 1564 O O . ARG A 1 221 ? 59.165 31.335 31.710 1.00 26.21 221 ARG A O 1
ATOM 1572 N N . LEU A 1 222 ? 61.215 31.652 30.783 1.00 23.69 222 LEU A N 1
ATOM 1573 C CA . LEU A 1 222 ? 60.864 31.080 29.462 1.00 21.49 222 LEU A CA 1
ATOM 1574 C C . LEU A 1 222 ? 61.760 29.924 29.054 1.00 18.61 222 LEU A C 1
ATOM 1575 O O . LEU A 1 222 ? 62.426 29.990 28.005 1.00 16.82 222 LEU A O 1
ATOM 1580 N N . PRO A 1 223 ? 61.741 28.833 29.862 1.00 18.83 223 PRO A N 1
ATOM 1581 C CA . PRO A 1 223 ? 62.498 27.636 29.493 1.00 18.54 223 PRO A CA 1
ATOM 1582 C C . PRO A 1 223 ? 61.909 26.989 28.224 1.00 18.96 223 PRO A C 1
ATOM 1583 O O . PRO A 1 223 ? 60.789 27.346 27.801 1.00 16.63 223 PRO A O 1
ATOM 1587 N N . THR A 1 224 ? 62.630 26.049 27.615 1.00 15.82 224 THR A N 1
ATOM 1588 C CA . THR A 1 224 ? 62.223 25.457 26.356 1.00 16.47 224 THR A CA 1
ATOM 1589 C C . THR A 1 224 ? 60.763 24.943 26.408 1.00 16.07 224 THR A C 1
ATOM 1590 O O . THR A 1 224 ? 59.995 25.228 25.462 1.00 15.32 224 THR A O 1
ATOM 1594 N N . PHE A 1 225 ? 60.388 24.258 27.514 1.00 16.84 225 PHE A N 1
ATOM 1595 C CA . PHE A 1 225 ? 59.086 23.584 27.487 1.00 16.64 225 PHE A CA 1
ATOM 1596 C C . PHE A 1 225 ? 57.962 24.626 27.464 1.00 16.40 225 PHE A C 1
ATOM 1597 O O . PHE A 1 225 ? 56.914 24.380 26.903 1.00 17.74 225 PHE A O 1
ATOM 1605 N N . VAL A 1 226 ? 58.194 25.788 28.090 1.00 15.71 226 VAL A N 1
ATOM 1606 C CA . VAL A 1 226 ? 57.167 26.863 28.105 1.00 16.09 226 VAL A CA 1
ATOM 1607 C C . VAL A 1 226 ? 57.009 27.491 26.716 1.00 17.10 226 VAL A C 1
ATOM 1608 O O . VAL A 1 226 ? 55.892 27.730 26.216 1.00 15.22 226 VAL A O 1
ATOM 1612 N N . LEU A 1 227 ? 58.139 27.842 26.093 1.00 15.78 227 LEU A N 1
ATOM 1613 C CA . LEU A 1 227 ? 58.079 28.317 24.722 1.00 14.41 227 LEU A CA 1
ATOM 1614 C C . LEU A 1 227 ? 57.376 27.326 23.794 1.00 15.82 227 LEU A C 1
ATOM 1615 O O . LEU A 1 227 ? 56.552 27.705 22.980 1.00 15.78 227 LEU A O 1
ATOM 1620 N N . ASP A 1 228 ? 57.769 26.038 23.870 1.00 15.08 228 ASP A N 1
ATOM 1621 C CA . ASP A 1 228 ? 57.091 25.040 23.070 1.00 14.49 228 ASP A CA 1
ATOM 1622 C C . ASP A 1 228 ? 55.570 24.989 23.371 1.00 14.94 228 ASP A C 1
ATOM 1623 O O . ASP A 1 228 ? 54.827 24.870 22.414 1.00 13.71 228 ASP A O 1
ATOM 1628 N N . LEU A 1 229 ? 55.205 25.113 24.639 1.00 14.01 229 LEU A N 1
ATOM 1629 C CA . LEU A 1 229 ? 53.771 25.113 25.014 1.00 15.32 229 LEU A CA 1
ATOM 1630 C C . LEU A 1 229 ? 53.044 26.295 24.362 1.00 16.55 229 LEU A C 1
ATOM 1631 O O . LEU A 1 229 ? 51.947 26.147 23.755 1.00 15.85 229 LEU A O 1
ATOM 1636 N N . ILE A 1 230 ? 53.646 27.473 24.488 1.00 14.16 230 ILE A N 1
ATOM 1637 C CA . ILE A 1 230 ? 53.042 28.644 23.846 1.00 14.24 230 ILE A CA 1
ATOM 1638 C C . ILE A 1 230 ? 52.747 28.413 22.370 1.00 12.68 230 ILE A C 1
ATOM 1639 O O . ILE A 1 230 ? 51.662 28.702 21.871 1.00 13.11 230 ILE A O 1
ATOM 1644 N N . TRP A 1 231 ? 53.706 27.888 21.607 1.00 12.78 231 TRP A N 1
ATOM 1645 C CA . TRP A 1 231 ? 53.480 27.660 20.203 1.00 11.44 231 TRP A CA 1
ATOM 1646 C C . TRP A 1 231 ? 52.432 26.557 19.959 1.00 11.51 231 TRP A C 1
ATOM 1647 O O . TRP A 1 231 ? 51.662 26.675 19.008 1.00 12.82 231 TRP A O 1
ATOM 1658 N N . GLU A 1 232 ? 52.496 25.517 20.809 1.00 12.57 232 GLU A N 1
ATOM 1659 C CA . GLU A 1 232 ? 51.513 24.436 20.677 1.00 12.44 232 GLU A CA 1
ATOM 1660 C C . GLU A 1 232 ? 50.072 24.988 20.791 1.00 13.32 232 GLU A C 1
ATOM 1661 O O . GLU A 1 232 ? 49.185 24.568 20.081 1.00 13.35 232 GLU A O 1
ATOM 1667 N N . LEU A 1 233 ? 49.880 25.903 21.748 1.00 11.38 233 LEU A N 1
ATOM 1668 C CA . LEU A 1 233 ? 48.535 26.430 22.007 1.00 11.62 233 LEU A CA 1
ATOM 1669 C C . LEU A 1 233 ? 48.141 27.488 21.015 1.00 11.58 233 LEU A C 1
ATOM 1670 O O . LEU A 1 233 ? 46.940 27.728 20.825 1.00 12.14 233 LEU A O 1
ATOM 1675 N N . SER A 1 234 ? 49.139 28.111 20.374 1.00 11.32 234 SER A N 1
ATOM 1676 C CA . SER A 1 234 ? 48.843 29.268 19.487 1.00 11.68 234 SER A CA 1
ATOM 1677 C C . SER A 1 234 ? 48.768 29.035 17.990 1.00 11.88 234 SER A C 1
ATOM 1678 O O . SER A 1 234 ? 48.010 29.696 17.292 1.00 12.16 234 SER A O 1
ATOM 1681 N N . LEU A 1 235 ? 49.558 28.080 17.504 1.00 12.50 235 LEU A N 1
ATOM 1682 C CA . LEU A 1 235 ? 49.560 27.776 16.085 1.00 13.20 235 LEU A CA 1
ATOM 1683 C C . LEU A 1 235 ? 48.354 26.897 15.742 1.00 14.20 235 LEU A C 1
ATOM 1684 O O . LEU A 1 235 ? 47.806 26.217 16.630 1.00 14.48 235 LEU A O 1
ATOM 1689 N N . PRO A 1 236 ? 48.014 26.893 14.452 1.00 15.52 236 PRO A N 1
ATOM 1690 C CA . PRO A 1 236 ? 46.959 25.936 14.016 1.00 17.27 236 PRO A CA 1
ATOM 1691 C C . PRO A 1 236 ? 47.238 24.513 14.491 1.00 17.47 236 PRO A C 1
ATOM 1692 O O . PRO A 1 236 ? 48.417 24.078 14.568 1.00 17.56 236 PRO A O 1
ATOM 1696 N N . MET A 1 237 ? 46.187 23.785 14.862 1.00 18.41 237 MET A N 1
ATOM 1697 C CA . MET A 1 237 ? 46.370 22.370 15.303 1.00 19.82 237 MET A CA 1
ATOM 1698 C C . MET A 1 237 ? 47.201 21.570 14.279 1.00 21.13 237 MET A C 1
ATOM 1699 O O . MET A 1 237 ? 46.954 21.695 13.078 1.00 22.04 237 MET A O 1
ATOM 1704 N N . GLY A 1 238 ? 48.163 20.783 14.769 1.00 21.84 238 GLY A N 1
ATOM 1705 C CA . GLY A 1 238 ? 49.026 20.000 13.877 1.00 24.17 238 GLY A CA 1
ATOM 1706 C C . GLY A 1 238 ? 50.099 20.736 13.066 1.00 25.30 238 GLY A C 1
ATOM 1707 O O . GLY A 1 238 ? 50.873 20.077 12.360 1.00 26.59 238 GLY A O 1
ATOM 1708 N N . ALA A 1 239 ? 50.169 22.079 13.122 1.00 23.76 239 ALA A N 1
ATOM 1709 C CA . ALA A 1 239 ? 51.345 22.795 12.547 1.00 21.53 239 ALA A CA 1
ATOM 1710 C C . ALA A 1 239 ? 52.599 22.493 13.361 1.00 20.31 239 ALA A C 1
ATOM 1711 O O . ALA A 1 239 ? 52.530 22.053 14.502 1.00 20.71 239 ALA A O 1
ATOM 1713 N N . ASP A 1 240 ? 53.772 22.722 12.777 1.00 19.18 240 ASP A N 1
ATOM 1714 C CA . ASP A 1 240 ? 54.994 22.689 13.609 1.00 19.29 240 ASP A CA 1
ATOM 1715 C C . ASP A 1 240 ? 55.577 24.105 13.735 1.00 18.21 240 ASP A C 1
ATOM 1716 O O . ASP A 1 240 ? 55.038 25.059 13.156 1.00 16.73 240 ASP A O 1
ATOM 1721 N N . ARG A 1 241 ? 56.682 24.233 14.462 1.00 17.17 241 ARG A N 1
ATOM 1722 C CA . ARG A 1 241 ? 57.199 25.595 14.698 1.00 16.74 241 ARG A CA 1
ATOM 1723 C C . ARG A 1 241 ? 57.905 26.266 13.479 1.00 16.03 241 ARG A C 1
ATOM 1724 O O . ARG A 1 241 ? 58.335 27.438 13.565 1.00 15.73 241 ARG A O 1
ATOM 1732 N N . ASP A 1 242 ? 58.089 25.566 12.335 1.00 15.64 242 ASP A N 1
ATOM 1733 C CA . ASP A 1 242 ? 58.520 26.249 11.144 1.00 14.94 242 ASP A CA 1
ATOM 1734 C C . ASP A 1 242 ? 57.416 26.871 10.309 1.00 14.07 242 ASP A C 1
ATOM 1735 O O . ASP A 1 242 ? 57.676 27.456 9.258 1.00 16.31 242 ASP A O 1
ATOM 1740 N N . HIS A 1 243 ? 56.184 26.751 10.854 1.00 15.93 243 HIS A N 1
ATOM 1741 C CA . HIS A 1 243 ? 55.045 27.419 10.284 1.00 16.70 243 HIS A CA 1
ATOM 1742 C C . HIS A 1 243 ? 55.426 28.930 10.199 1.00 14.53 243 HIS A C 1
ATOM 1743 O O . HIS A 1 243 ? 56.022 29.453 11.146 1.00 15.98 243 HIS A O 1
ATOM 1750 N N . GLU A 1 244 ? 55.005 29.577 9.109 1.00 16.67 244 GLU A N 1
ATOM 1751 C CA . GLU A 1 244 ? 55.304 30.979 8.819 1.00 18.53 244 GLU A CA 1
ATOM 1752 C C . GLU A 1 244 ? 54.838 31.928 9.943 1.00 16.61 244 GLU A C 1
ATOM 1753 O O . GLU A 1 244 ? 55.414 33.032 10.078 1.00 16.00 244 GLU A O 1
ATOM 1759 N N . TYR A 1 245 ? 53.830 31.529 10.731 1.00 14.66 245 TYR A N 1
ATOM 1760 C CA . TYR A 1 245 ? 53.376 32.423 11.826 1.00 13.98 245 TYR A CA 1
ATOM 1761 C C . TYR A 1 245 ? 54.411 32.399 12.914 1.00 14.11 245 TYR A C 1
ATOM 1762 O O . TYR A 1 245 ? 54.515 33.392 13.658 1.00 15.22 245 TYR A O 1
ATOM 1771 N N . CYS A 1 246 ? 55.154 31.323 13.065 1.00 14.53 246 CYS A N 1
ATOM 1772 C CA . CYS A 1 246 ? 56.109 31.116 14.144 1.00 13.51 246 CYS A CA 1
ATOM 1773 C C . CYS A 1 246 ? 57.530 31.552 13.720 1.00 15.28 246 CYS A C 1
ATOM 1774 O O . CYS A 1 246 ? 58.165 32.358 14.399 1.00 13.76 246 CYS A O 1
ATOM 1777 N N . ASN A 1 247 ? 57.977 31.062 12.542 1.00 13.64 247 ASN A N 1
ATOM 1778 C CA . ASN A 1 247 ? 59.352 31.266 12.053 1.00 14.18 247 ASN A CA 1
ATOM 1779 C C . ASN A 1 247 ? 59.362 32.159 10.834 1.00 15.01 247 ASN A C 1
ATOM 1780 O O . ASN A 1 247 ? 58.949 31.720 9.791 1.00 16.74 247 ASN A O 1
ATOM 1785 N N . PRO A 1 248 ? 59.730 33.452 10.962 1.00 14.12 248 PRO A N 1
ATOM 1786 C CA . PRO A 1 248 ? 59.529 34.395 9.884 1.00 16.08 248 PRO A CA 1
ATOM 1787 C C . PRO A 1 248 ? 60.573 34.326 8.792 1.00 15.88 248 PRO A C 1
ATOM 1788 O O . PRO A 1 248 ? 60.404 35.006 7.760 1.00 17.41 248 PRO A O 1
ATOM 1792 N N . THR A 1 249 ? 61.643 33.622 9.067 1.00 17.70 249 THR A N 1
ATOM 1793 C CA . THR A 1 249 ? 62.819 33.620 8.144 1.00 20.17 249 THR A CA 1
ATOM 1794 C C . THR A 1 249 ? 63.271 32.191 7.852 1.00 22.73 249 THR A C 1
ATOM 1795 O O . THR A 1 249 ? 62.404 31.333 7.628 1.00 24.98 249 THR A O 1
ATOM 1799 N N . PRO A 1 254 ? 61.109 33.998 0.779 1.00 31.16 254 PRO A N 1
ATOM 1800 C CA . PRO A 1 254 ? 61.919 34.917 -0.037 1.00 29.95 254 PRO A CA 1
ATOM 1801 C C . PRO A 1 254 ? 61.877 36.339 0.476 1.00 28.90 254 PRO A C 1
ATOM 1802 O O . PRO A 1 254 ? 62.725 37.141 0.110 1.00 31.03 254 PRO A O 1
ATOM 1806 N N . LEU A 1 255 ? 60.917 36.630 1.342 1.00 26.90 255 LEU A N 1
ATOM 1807 C CA . LEU A 1 255 ? 60.789 37.940 1.956 1.00 23.86 255 LEU A CA 1
ATOM 1808 C C . LEU A 1 255 ? 60.571 39.013 0.889 1.00 22.43 255 LEU A C 1
ATOM 1809 O O . LEU A 1 255 ? 61.096 40.128 0.984 1.00 21.69 255 LEU A O 1
ATOM 1814 N N . TYR A 1 256 ? 59.733 38.682 -0.093 1.00 20.59 256 TYR A N 1
ATOM 1815 C CA . TYR A 1 256 ? 59.359 39.664 -1.072 1.00 19.69 256 TYR A CA 1
ATOM 1816 C C . TYR A 1 256 ? 58.644 40.806 -0.412 1.00 19.87 256 TYR A C 1
ATOM 1817 O O . TYR A 1 256 ? 58.747 41.969 -0.880 1.00 19.04 256 TYR A O 1
ATOM 1826 N N . SER A 1 257 ? 57.871 40.523 0.650 1.00 19.02 257 SER A N 1
ATOM 1827 C CA . SER A 1 257 ? 57.239 41.596 1.430 1.00 18.99 257 SER A CA 1
ATOM 1828 C C . SER A 1 257 ? 58.182 42.739 1.815 1.00 17.95 257 SER A C 1
ATOM 1829 O O . SER A 1 257 ? 57.726 43.902 2.008 1.00 18.63 257 SER A O 1
ATOM 1832 N N . PHE A 1 258 ? 59.465 42.420 2.034 1.00 16.34 258 PHE A N 1
ATOM 1833 C CA . PHE A 1 258 ? 60.393 43.431 2.426 1.00 16.25 258 PHE A CA 1
ATOM 1834 C C . PHE A 1 258 ? 60.648 44.408 1.311 1.00 16.28 258 PHE A C 1
ATOM 1835 O O . PHE A 1 258 ? 60.957 45.554 1.598 1.00 17.21 258 PHE A O 1
ATOM 1843 N N . ASP A 1 259 ? 60.466 43.989 0.047 1.00 16.25 259 ASP A N 1
ATOM 1844 C CA . ASP A 1 259 ? 60.557 44.943 -1.049 1.00 17.04 259 ASP A CA 1
ATOM 1845 C C . ASP A 1 259 ? 59.496 46.013 -0.918 1.00 14.98 259 ASP A C 1
ATOM 1846 O O . ASP A 1 259 ? 59.750 47.197 -1.225 1.00 15.81 259 ASP A O 1
ATOM 1851 N N . LYS A 1 260 ? 58.277 45.622 -0.500 1.00 13.83 260 LYS A N 1
ATOM 1852 C CA . LYS A 1 260 ? 57.170 46.551 -0.365 1.00 14.30 260 LYS A CA 1
ATOM 1853 C C . LYS A 1 260 ? 57.459 47.497 0.800 1.00 14.61 260 LYS A C 1
ATOM 1854 O O . LYS A 1 260 ? 57.247 48.679 0.666 1.00 14.88 260 LYS A O 1
ATOM 1860 N N . ILE A 1 261 ? 57.945 46.915 1.915 1.00 14.03 261 ILE A N 1
ATOM 1861 C CA . ILE A 1 261 ? 58.310 47.777 3.114 1.00 14.90 261 ILE A CA 1
ATOM 1862 C C . ILE A 1 261 ? 59.352 48.862 2.729 1.00 14.58 261 ILE A C 1
ATOM 1863 O O . ILE A 1 261 ? 59.248 50.079 3.066 1.00 14.38 261 ILE A O 1
ATOM 1868 N N . ARG A 1 262 ? 60.331 48.396 1.942 1.00 14.31 262 ARG A N 1
ATOM 1869 C CA . ARG A 1 262 ? 61.422 49.265 1.521 1.00 14.77 262 ARG A CA 1
ATOM 1870 C C . ARG A 1 262 ? 60.881 50.354 0.584 1.00 15.26 262 ARG A C 1
ATOM 1871 O O . ARG A 1 262 ? 61.094 51.567 0.750 1.00 15.48 262 ARG A O 1
ATOM 1879 N N . SER A 1 263 ? 60.094 49.924 -0.380 1.00 14.20 263 SER A N 1
ATOM 1880 C CA . SER A 1 263 ? 59.508 50.847 -1.375 1.00 14.40 263 SER A CA 1
ATOM 1881 C C . SER A 1 263 ? 58.624 51.902 -0.732 1.00 14.70 263 SER A C 1
ATOM 1882 O O . SER A 1 263 ? 58.599 53.077 -1.170 1.00 14.66 263 SER A O 1
ATOM 1885 N N . LEU A 1 264 ? 57.836 51.476 0.277 1.00 14.26 264 LEU A N 1
ATOM 1886 C CA . LEU A 1 264 ? 57.012 52.432 1.040 1.00 15.10 264 LEU A CA 1
ATOM 1887 C C . LEU A 1 264 ? 57.813 53.380 1.963 1.00 14.54 264 LEU A C 1
ATOM 1888 O O . LEU A 1 264 ? 57.242 54.371 2.429 1.00 16.93 264 LEU A O 1
ATOM 1893 N N . GLY A 1 265 ? 59.071 53.041 2.209 1.00 15.33 265 GLY A N 1
ATOM 1894 C CA . GLY A 1 265 ? 59.982 53.907 3.016 1.00 14.75 265 GLY A CA 1
ATOM 1895 C C . GLY A 1 265 ? 59.737 53.691 4.518 1.00 16.51 265 GLY A C 1
ATOM 1896 O O . GLY A 1 265 ? 60.109 54.539 5.323 1.00 16.62 265 GLY A O 1
ATOM 1897 N N . TRP A 1 266 ? 59.085 52.601 4.879 1.00 13.79 266 TRP A N 1
ATOM 1898 C CA . TRP A 1 266 ? 58.866 52.346 6.332 1.00 13.79 266 TRP A CA 1
ATOM 1899 C C . TRP A 1 266 ? 60.184 52.090 7.022 1.00 15.04 266 TRP A C 1
ATOM 1900 O O . TRP A 1 266 ? 61.063 51.403 6.471 1.00 16.79 266 TRP A O 1
ATOM 1911 N N . ARG A 1 267 ? 60.339 52.641 8.228 1.00 14.32 267 ARG A N 1
ATOM 1912 C CA . ARG A 1 267 ? 61.492 52.254 9.071 1.00 14.17 267 ARG A CA 1
ATOM 1913 C C . ARG A 1 267 ? 61.079 51.226 10.109 1.00 12.55 267 ARG A C 1
ATOM 1914 O O . ARG A 1 267 ? 59.907 51.258 10.546 1.00 13.77 267 ARG A O 1
ATOM 1922 N N . VAL A 1 268 ? 61.983 50.361 10.490 1.00 12.05 268 VAL A N 1
ATOM 1923 C CA . VAL A 1 268 ? 61.643 49.264 11.415 1.00 11.81 268 VAL A CA 1
ATOM 1924 C C . VAL A 1 268 ? 62.589 49.288 12.586 1.00 12.34 268 VAL A C 1
ATOM 1925 O O . VAL A 1 268 ? 63.792 49.166 12.426 1.00 13.48 268 VAL A O 1
ATOM 1929 N N . MET A 1 269 ? 62.022 49.420 13.801 1.00 10.92 269 MET A N 1
ATOM 1930 C CA . MET A 1 269 ? 62.856 49.288 14.999 1.00 12.38 269 MET A CA 1
ATOM 1931 C C . MET A 1 269 ? 62.731 47.882 15.589 1.00 12.19 269 MET A C 1
ATOM 1932 O O . MET A 1 269 ? 61.574 47.389 15.687 1.00 11.02 269 MET A O 1
ATOM 1937 N N . VAL A 1 270 ? 63.833 47.233 15.939 1.00 12.21 270 VAL A N 1
ATOM 1938 C CA . VAL A 1 270 ? 63.819 45.930 16.596 1.00 12.11 270 VAL A CA 1
ATOM 1939 C C . VAL A 1 270 ? 64.617 46.051 17.867 1.00 12.14 270 VAL A C 1
ATOM 1940 O O . VAL A 1 270 ? 65.774 46.457 17.802 1.00 13.28 270 VAL A O 1
ATOM 1944 N N . VAL A 1 271 ? 64.044 45.683 19.035 1.00 12.79 271 VAL A N 1
ATOM 1945 C CA . VAL A 1 271 ? 64.842 45.742 20.288 1.00 12.49 271 VAL A CA 1
ATOM 1946 C C . VAL A 1 271 ? 64.706 44.428 21.019 1.00 13.07 271 VAL A C 1
ATOM 1947 O O . VAL A 1 271 ? 63.715 43.671 20.850 1.00 12.98 271 VAL A O 1
ATOM 1951 N N . GLY A 1 272 ? 65.751 44.128 21.772 1.00 10.84 272 GLY A N 1
ATOM 1952 C CA . GLY A 1 272 ? 65.811 42.890 22.518 1.00 12.42 272 GLY A CA 1
ATOM 1953 C C . GLY A 1 272 ? 67.083 42.840 23.339 1.00 13.32 272 GLY A C 1
ATOM 1954 O O . GLY A 1 272 ? 67.840 43.804 23.428 1.00 13.68 272 GLY A O 1
ATOM 1955 N N . CYS A 1 273 ? 67.293 41.750 24.005 1.00 12.83 273 CYS A N 1
ATOM 1956 C CA . CYS A 1 273 ? 68.496 41.659 24.818 1.00 13.05 273 CYS A CA 1
ATOM 1957 C C . CYS A 1 273 ? 68.993 40.225 24.842 1.00 12.50 273 CYS A C 1
ATOM 1958 O O . CYS A 1 273 ? 68.281 39.258 24.513 1.00 11.94 273 CYS A O 1
ATOM 1961 N N . HIS A 1 274 ? 70.272 40.111 25.212 1.00 12.77 274 HIS A N 1
ATOM 1962 C CA . HIS A 1 274 ? 70.966 38.804 25.159 1.00 12.90 274 HIS A CA 1
ATOM 1963 C C . HIS A 1 274 ? 70.373 37.752 26.095 1.00 13.22 274 HIS A C 1
ATOM 1964 O O . HIS A 1 274 ? 70.533 36.537 25.886 1.00 13.52 274 HIS A O 1
ATOM 1971 N N . GLY A 1 275 ? 69.719 38.218 27.158 1.00 13.74 275 GLY A N 1
ATOM 1972 C CA . GLY A 1 275 ? 69.096 37.290 28.096 1.00 13.50 275 GLY A CA 1
ATOM 1973 C C . GLY A 1 275 ? 67.718 36.769 27.761 1.00 13.84 275 GLY A C 1
ATOM 1974 O O . GLY A 1 275 ? 67.117 36.085 28.586 1.00 15.14 275 GLY A O 1
ATOM 1975 N N . ASP A 1 276 ? 67.289 36.978 26.515 1.00 13.51 276 ASP A N 1
ATOM 1976 C CA . ASP A 1 276 ? 66.005 36.469 26.030 1.00 13.29 276 ASP A CA 1
ATOM 1977 C C . ASP A 1 276 ? 66.295 35.270 25.122 1.00 13.72 276 ASP A C 1
ATOM 1978 O O . ASP A 1 276 ? 67.007 35.440 24.125 1.00 12.52 276 ASP A O 1
ATOM 1983 N N . PRO A 1 277 ? 65.730 34.063 25.398 1.00 14.05 277 PRO A N 1
ATOM 1984 C CA . PRO A 1 277 ? 65.984 32.907 24.521 1.00 13.78 277 PRO A CA 1
ATOM 1985 C C . PRO A 1 277 ? 65.613 33.207 23.063 1.00 12.62 277 PRO A C 1
ATOM 1986 O O . PRO A 1 277 ? 66.181 32.614 22.123 1.00 12.19 277 PRO A O 1
ATOM 1990 N N . MET A 1 278 ? 64.672 34.155 22.833 1.00 12.77 278 MET A N 1
ATOM 1991 C CA . MET A 1 278 ? 64.274 34.429 21.415 1.00 13.25 278 MET A CA 1
ATOM 1992 C C . MET A 1 278 ? 65.199 35.419 20.691 1.00 12.12 278 MET A C 1
ATOM 1993 O O . MET A 1 278 ? 64.942 35.745 19.521 1.00 12.09 278 MET A O 1
ATOM 1998 N N . ILE A 1 279 ? 66.261 35.884 21.370 1.00 12.08 279 ILE A N 1
ATOM 1999 C CA . ILE A 1 279 ? 67.166 36.856 20.747 1.00 13.26 279 ILE A CA 1
ATOM 2000 C C . ILE A 1 279 ? 67.711 36.492 19.384 1.00 12.79 279 ILE A C 1
ATOM 2001 O O . ILE A 1 279 ? 67.709 37.356 18.484 1.00 12.45 279 ILE A O 1
ATOM 2006 N N . ASP A 1 280 ? 68.121 35.239 19.170 1.00 13.32 280 ASP A N 1
ATOM 2007 C CA . ASP A 1 280 ? 68.688 34.917 17.831 1.00 12.14 280 ASP A CA 1
ATOM 2008 C C . ASP A 1 280 ? 67.721 35.105 16.728 1.00 11.94 280 ASP A C 1
ATOM 2009 O O . ASP A 1 280 ? 68.108 35.551 15.657 1.00 13.38 280 ASP A O 1
ATOM 2014 N N . ARG A 1 281 ? 66.415 34.799 16.968 1.00 12.02 281 ARG A N 1
ATOM 2015 C CA . ARG A 1 281 ? 65.475 34.976 15.847 1.00 12.48 281 ARG A CA 1
ATOM 2016 C C . ARG A 1 281 ? 65.186 36.415 15.607 1.00 10.54 281 ARG A C 1
ATOM 2017 O O . ARG A 1 281 ? 64.905 36.833 14.480 1.00 12.87 281 ARG A O 1
ATOM 2025 N N . GLN A 1 282 ? 65.171 37.201 16.693 1.00 11.92 282 GLN A N 1
ATOM 2026 C CA . GLN A 1 282 ? 64.923 38.646 16.545 1.00 11.24 282 GLN A CA 1
ATOM 2027 C C . GLN A 1 282 ? 66.061 39.320 15.791 1.00 10.67 282 GLN A C 1
ATOM 2028 O O . GLN A 1 282 ? 65.836 40.199 14.954 1.00 11.87 282 GLN A O 1
ATOM 2034 N N . MET A 1 283 ? 67.255 38.923 16.117 1.00 11.98 283 MET A N 1
ATOM 2035 C CA . MET A 1 283 ? 68.442 39.461 15.442 1.00 13.16 283 MET A CA 1
ATOM 2036 C C . MET A 1 283 ? 68.531 39.013 14.019 1.00 13.49 283 MET A C 1
ATOM 2037 O O . MET A 1 283 ? 68.874 39.801 13.157 1.00 15.96 283 MET A O 1
ATOM 2042 N N . GLU A 1 284 ? 68.143 37.781 13.715 1.00 15.05 284 GLU A N 1
ATOM 2043 C CA . GLU A 1 284 ? 68.085 37.319 12.339 1.00 16.34 284 GLU A CA 1
ATOM 2044 C C . GLU A 1 284 ? 67.055 38.077 11.526 1.00 16.36 284 GLU A C 1
ATOM 2045 O O . GLU A 1 284 ? 67.324 38.461 10.379 1.00 16.31 284 GLU A O 1
ATOM 2051 N N . LEU A 1 285 ? 65.855 38.358 12.088 1.00 13.57 285 LEU A N 1
ATOM 2052 C CA . LEU A 1 285 ? 64.937 39.173 11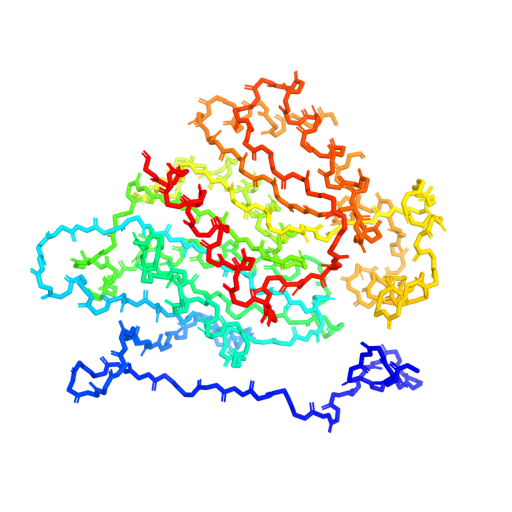.363 1.00 13.53 285 LEU A CA 1
ATOM 2053 C C . LEU A 1 285 ? 65.547 40.561 11.038 1.00 12.54 285 LEU A C 1
ATOM 2054 O O . LEU A 1 285 ? 65.405 41.091 9.940 1.00 14.84 285 LEU A O 1
ATOM 2059 N N . ALA A 1 286 ? 66.183 41.193 12.040 1.00 13.05 286 ALA A N 1
ATOM 2060 C CA . ALA A 1 286 ? 66.791 42.501 11.805 1.00 12.84 286 ALA A CA 1
ATOM 2061 C C . ALA A 1 286 ? 67.840 42.443 10.658 1.00 11.96 286 ALA A C 1
ATOM 2062 O O . ALA A 1 286 ? 67.842 43.338 9.806 1.00 14.51 286 ALA A O 1
ATOM 2064 N N . GLU A 1 287 ? 68.607 41.376 10.626 1.00 13.75 287 GLU A N 1
ATOM 2065 C CA . GLU A 1 287 ? 69.668 41.233 9.602 1.00 14.60 287 GLU A CA 1
ATOM 2066 C C . GLU A 1 287 ? 69.014 41.017 8.236 1.00 16.02 287 GLU A C 1
ATOM 2067 O O . GLU A 1 287 ? 69.439 41.632 7.207 1.00 15.94 287 GLU A O 1
ATOM 2073 N N . ARG A 1 288 ? 67.955 40.190 8.175 1.00 15.21 288 ARG A N 1
ATOM 2074 C CA . ARG A 1 288 ? 67.259 40.001 6.878 1.00 15.63 288 ARG A CA 1
ATOM 2075 C C . ARG A 1 288 ? 66.587 41.266 6.350 1.00 16.34 288 ARG A C 1
ATOM 2076 O O . ARG A 1 288 ? 66.510 41.539 5.148 1.00 16.79 288 ARG A O 1
ATOM 2084 N N . LEU A 1 289 ? 65.982 42.062 7.234 1.00 14.77 289 LEU A N 1
ATOM 2085 C CA . LEU A 1 289 ? 65.443 43.321 6.843 1.00 15.22 289 LEU A CA 1
ATOM 2086 C C . LEU A 1 289 ? 66.544 44.244 6.282 1.00 15.44 289 LEU A C 1
ATOM 2087 O O . LEU A 1 289 ? 66.331 44.896 5.239 1.00 16.08 289 LEU A O 1
ATOM 2092 N N . GLU A 1 290 ? 67.651 44.342 7.013 1.00 16.94 290 GLU A N 1
ATOM 2093 C CA . GLU A 1 290 ? 68.810 45.155 6.595 1.00 19.89 290 GLU A CA 1
ATOM 2094 C C . GLU A 1 290 ? 69.321 44.704 5.223 1.00 19.22 290 GLU A C 1
ATOM 2095 O O . GLU A 1 290 ? 69.529 45.562 4.319 1.00 19.15 290 GLU A O 1
ATOM 2101 N N . LYS A 1 291 ? 69.447 43.397 5.060 1.00 18.70 291 LYS A N 1
ATOM 2102 C CA . LYS A 1 291 ? 69.897 42.864 3.755 1.00 21.33 291 LYS A CA 1
ATOM 2103 C C . LYS A 1 291 ? 68.998 43.251 2.559 1.00 20.61 291 LYS A C 1
ATOM 2104 O O . LYS A 1 291 ? 69.488 43.430 1.402 1.00 21.18 291 LYS A O 1
ATOM 2110 N N . LYS A 1 292 ? 67.710 43.443 2.825 1.00 18.19 292 LYS A N 1
ATOM 2111 C CA . LYS A 1 292 ? 66.742 43.823 1.816 1.00 17.44 292 LYS A CA 1
ATOM 2112 C C . LYS A 1 292 ? 66.615 45.326 1.675 1.00 17.09 292 LYS A C 1
ATOM 2113 O O . LYS A 1 292 ? 65.682 45.798 0.999 1.00 17.36 292 LYS A O 1
ATOM 2119 N N . GLY A 1 293 ? 67.494 46.076 2.332 1.00 14.97 293 GLY A N 1
ATOM 2120 C CA . GLY A 1 293 ? 67.547 47.524 2.131 1.00 15.96 293 GLY A CA 1
ATOM 2121 C C . GLY A 1 293 ? 66.513 48.299 2.949 1.00 16.29 293 GLY A C 1
ATOM 2122 O O . GLY A 1 293 ? 66.289 49.495 2.741 1.00 17.03 293 GLY A O 1
ATOM 2123 N N . VAL A 1 294 ? 65.879 47.603 3.910 1.00 17.73 294 VAL A N 1
ATOM 2124 C CA . VAL A 1 294 ? 64.912 48.278 4.808 1.00 16.24 294 VAL A CA 1
ATOM 2125 C C . VAL A 1 294 ? 65.718 49.080 5.864 1.00 15.61 294 VAL A C 1
ATOM 2126 O O . VAL A 1 294 ? 66.748 48.655 6.311 1.00 18.03 294 VAL A O 1
ATOM 2130 N N . ASP A 1 295 ? 65.253 50.281 6.134 1.00 14.47 295 ASP A N 1
ATOM 2131 C CA . ASP A 1 295 ? 65.878 51.146 7.141 1.00 15.08 295 ASP A CA 1
ATOM 2132 C C . ASP A 1 295 ? 65.571 50.564 8.558 1.00 16.57 295 ASP A C 1
ATOM 2133 O O . ASP A 1 295 ? 64.430 50.749 9.036 1.00 15.96 295 ASP A O 1
ATOM 2138 N N . VAL A 1 296 ? 66.538 49.891 9.160 1.00 16.48 296 VAL A N 1
ATOM 2139 C CA . VAL A 1 296 ? 66.368 49.243 10.487 1.00 16.31 296 VAL A CA 1
ATOM 2140 C C . VAL A 1 296 ? 67.095 50.004 11.567 1.00 16.74 296 VAL A C 1
ATOM 2141 O O . VAL A 1 296 ? 68.263 50.450 11.374 1.00 18.75 296 VAL A O 1
ATOM 2145 N N . VAL A 1 297 ? 66.454 50.132 12.716 1.00 16.33 297 VAL A N 1
ATOM 2146 C CA . VAL A 1 297 ? 67.097 50.731 13.900 1.00 16.15 297 VAL A CA 1
ATOM 2147 C C . VAL A 1 297 ? 67.092 49.573 14.870 1.00 15.85 297 VAL A C 1
ATOM 2148 O O . VAL A 1 297 ? 65.993 49.172 15.349 1.00 16.41 297 VAL A O 1
ATOM 2152 N N . ALA A 1 298 ? 68.244 48.948 15.087 1.00 16.76 298 ALA A N 1
ATOM 2153 C CA . ALA A 1 298 ? 68.322 47.814 16.035 1.00 16.07 298 ALA A CA 1
ATOM 2154 C C . ALA A 1 298 ? 68.943 48.235 17.352 1.00 19.12 298 ALA A C 1
ATOM 2155 O O . ALA A 1 298 ? 69.970 48.924 17.360 1.00 19.31 298 ALA A O 1
ATOM 2157 N N . GLN A 1 299 ? 68.346 47.830 18.470 1.00 18.49 299 GLN A N 1
ATOM 2158 C CA . GLN A 1 299 ? 69.029 48.020 19.762 1.00 19.60 299 GLN A CA 1
ATOM 2159 C C . GLN A 1 299 ? 68.897 46.738 20.530 1.00 18.81 299 GLN A C 1
ATOM 2160 O O . GLN A 1 299 ? 67.863 46.479 21.152 1.00 19.52 299 GLN A O 1
ATOM 2166 N N . PHE A 1 300 ? 69.955 45.959 20.458 1.00 18.46 300 PHE A N 1
ATOM 2167 C CA . PHE A 1 300 ? 70.109 44.718 21.172 1.00 16.52 300 PHE A CA 1
ATOM 2168 C C . PHE A 1 300 ? 71.204 44.825 22.250 1.00 18.87 300 PHE A C 1
ATOM 2169 O O . PHE A 1 300 ? 72.414 45.019 21.925 1.00 19.01 300 PHE A O 1
ATOM 2177 N N . ASP A 1 301 ? 70.787 44.609 23.504 1.00 17.81 301 ASP A N 1
ATOM 2178 C CA . ASP A 1 301 ? 71.570 44.947 24.691 1.00 17.12 301 ASP A CA 1
ATOM 2179 C C . ASP A 1 301 ? 72.160 43.722 25.285 1.00 17.15 301 ASP A C 1
ATOM 2180 O O . ASP A 1 301 ? 71.684 42.592 25.023 1.00 14.84 301 ASP A O 1
ATOM 2185 N N . VAL A 1 302 ? 73.194 43.933 26.115 1.00 15.74 302 VAL A N 1
ATOM 2186 C CA . VAL A 1 302 ? 73.707 42.814 26.877 1.00 17.68 302 VAL A CA 1
ATOM 2187 C C . VAL A 1 302 ? 72.771 42.534 28.054 1.00 18.35 302 VAL A C 1
ATOM 2188 O O . VAL A 1 302 ? 72.009 43.390 28.485 1.00 17.74 302 VAL A O 1
ATOM 2192 N N . GLY A 1 303 ? 72.821 41.314 28.551 1.00 17.48 303 GLY A N 1
ATOM 2193 C CA . GLY A 1 303 ? 72.120 41.042 29.798 1.00 16.60 303 GLY A CA 1
ATOM 2194 C C . GLY A 1 303 ? 70.599 41.076 29.638 1.00 16.99 303 GLY A C 1
ATOM 2195 O O . GLY A 1 303 ? 70.072 40.637 28.595 1.00 17.40 303 GLY A O 1
ATOM 2196 N N . GLY A 1 304 ? 69.918 41.567 30.670 1.00 17.93 304 GLY A N 1
ATOM 2197 C CA . GLY A 1 304 ? 68.459 41.612 30.750 1.00 17.35 304 GLY A CA 1
ATOM 2198 C C . GLY A 1 304 ? 67.801 40.241 30.748 1.00 17.62 304 GLY A C 1
ATOM 2199 O O . GLY A 1 304 ? 68.420 39.203 30.922 1.00 18.55 304 GLY A O 1
ATOM 2200 N N . TYR A 1 305 ? 66.498 40.268 30.448 1.00 16.94 305 TYR A N 1
ATOM 2201 C CA . TYR A 1 305 ? 65.735 39.074 30.266 1.00 16.79 305 TYR A CA 1
ATOM 2202 C C . TYR A 1 305 ? 64.489 39.540 29.520 1.00 15.74 305 TYR A C 1
ATOM 2203 O O . TYR A 1 305 ? 64.232 40.751 29.384 1.00 15.92 305 TYR A O 1
ATOM 2212 N N . HIS A 1 306 ? 63.754 38.563 29.026 1.00 15.84 306 HIS A N 1
ATOM 2213 C CA . HIS A 1 306 ? 62.581 38.893 28.242 1.00 14.56 306 HIS A CA 1
ATOM 2214 C C . HIS A 1 306 ? 61.561 39.664 29.110 1.00 16.16 306 HIS A C 1
ATOM 2215 O O . HIS A 1 306 ? 61.260 39.269 30.272 1.00 14.95 306 HIS A O 1
ATOM 2222 N N . ALA A 1 307 ? 61.059 40.783 28.592 1.00 15.19 307 ALA A N 1
ATOM 2223 C CA . ALA A 1 307 ? 60.047 41.626 29.247 1.00 15.28 307 ALA A CA 1
ATOM 2224 C C . ALA A 1 307 ? 60.570 42.433 30.405 1.00 15.13 307 ALA A C 1
ATOM 2225 O O . ALA A 1 307 ? 59.780 43.034 31.148 1.00 15.25 307 ALA A O 1
ATOM 2227 N N . VAL A 1 308 ? 61.902 42.543 30.493 1.00 15.31 308 VAL A N 1
ATOM 2228 C CA . VAL A 1 308 ? 62.474 43.404 31.522 1.00 15.72 308 VAL A CA 1
ATOM 2229 C C . VAL A 1 308 ? 61.942 44.854 31.497 1.00 16.48 308 VAL A C 1
ATOM 2230 O O . VAL A 1 308 ? 61.693 45.481 32.561 1.00 17.99 308 VAL A O 1
ATOM 2234 N N . LYS A 1 309 ? 61.666 45.421 30.324 1.00 15.23 309 LYS A N 1
ATOM 2235 C CA . LYS A 1 309 ? 61.175 46.798 30.300 1.00 14.86 309 LYS A CA 1
ATOM 2236 C C . LYS A 1 309 ? 59.784 46.967 30.959 1.00 14.98 309 LYS A C 1
ATOM 2237 O O . LYS A 1 309 ? 59.375 48.082 31.337 1.00 16.32 309 LYS A O 1
ATOM 2243 N N . LEU A 1 310 ? 59.033 45.864 31.076 1.00 15.68 310 LEU A N 1
ATOM 2244 C CA . LEU A 1 310 ? 57.676 45.946 31.646 1.00 16.30 310 LEU A CA 1
ATOM 2245 C C . LEU A 1 310 ? 57.735 46.013 33.164 1.00 19.92 310 LEU A C 1
ATOM 2246 O O . LEU A 1 310 ? 56.705 46.332 33.766 1.00 19.42 310 LEU A O 1
ATOM 2251 N N . GLU A 1 311 ? 58.929 45.742 33.719 1.00 20.05 311 GLU A N 1
ATOM 2252 C CA . GLU A 1 311 ? 59.227 45.601 35.169 1.00 24.44 311 GLU A CA 1
ATOM 2253 C C . GLU A 1 311 ? 60.228 46.628 35.626 1.00 24.71 311 GLU A C 1
ATOM 2254 O O . GLU A 1 311 ? 60.209 47.043 36.789 1.00 26.35 311 GLU A O 1
ATOM 2260 N N . ASP A 1 312 ? 61.101 47.058 34.726 1.00 24.77 312 ASP A N 1
ATOM 2261 C CA . ASP A 1 312 ? 62.232 47.925 35.082 1.00 25.32 312 ASP A CA 1
ATOM 2262 C C . ASP A 1 312 ? 62.005 49.332 34.533 1.00 25.49 312 ASP A C 1
ATOM 2263 O O . ASP A 1 312 ? 62.199 49.555 33.333 1.00 23.52 312 ASP A O 1
ATOM 2268 N N . PRO A 1 313 ? 61.604 50.286 35.402 1.00 25.58 313 PRO A N 1
ATOM 2269 C CA . PRO A 1 313 ? 61.304 51.638 34.883 1.00 25.65 313 PRO A CA 1
ATOM 2270 C C . PRO A 1 313 ? 62.469 52.411 34.262 1.00 25.87 313 PRO A C 1
ATOM 2271 O O . PRO A 1 313 ? 62.247 53.211 33.358 1.00 24.65 313 PRO A O 1
ATOM 2275 N N . GLU A 1 314 ? 63.685 52.151 34.716 1.00 25.77 314 GLU A N 1
ATOM 2276 C CA . GLU A 1 314 ? 64.900 52.725 34.110 1.00 26.64 314 GLU A CA 1
ATOM 2277 C C . GLU A 1 314 ? 65.173 52.232 32.685 1.00 24.10 314 GLU A C 1
ATOM 2278 O O . GLU A 1 314 ? 65.582 53.031 31.793 1.00 24.21 314 GLU A O 1
ATOM 2284 N N . LYS A 1 315 ? 65.041 50.924 32.486 1.00 22.27 315 LYS A N 1
ATOM 2285 C CA . LYS A 1 315 ? 65.179 50.354 31.143 1.00 23.09 315 LYS A CA 1
ATOM 2286 C C . LYS A 1 315 ? 64.047 50.861 30.267 1.00 20.19 315 LYS A C 1
ATOM 2287 O O . LYS A 1 315 ? 64.306 51.193 29.069 1.00 20.15 315 LYS A O 1
ATOM 2293 N N . ALA A 1 316 ? 62.829 50.977 30.811 1.00 19.00 316 ALA A N 1
ATOM 2294 C CA . ALA A 1 316 ? 61.735 51.528 30.001 1.00 18.40 316 ALA A CA 1
ATOM 2295 C C . ALA A 1 316 ? 62.047 52.983 29.617 1.00 18.27 316 ALA A C 1
ATOM 2296 O O . ALA A 1 316 ? 61.923 53.343 28.448 1.00 18.56 316 ALA A O 1
ATOM 2298 N N . LYS A 1 317 ? 62.472 53.793 30.589 1.00 20.70 317 LYS A N 1
ATOM 2299 C CA . LYS A 1 317 ? 62.848 55.184 30.357 1.00 22.97 317 LYS A CA 1
ATOM 2300 C C . LYS A 1 317 ? 63.822 55.336 29.198 1.00 21.80 317 LYS A C 1
ATOM 2301 O O . LYS A 1 317 ? 63.637 56.219 28.322 1.00 22.22 317 LYS A O 1
ATOM 2307 N N . GLN A 1 318 ? 64.838 54.482 29.190 1.00 20.74 318 GLN A N 1
ATOM 2308 C CA . GLN A 1 318 ? 65.892 54.510 28.186 1.00 22.78 318 GLN A CA 1
ATOM 2309 C C . GLN A 1 318 ? 65.365 54.157 26.801 1.00 21.39 318 GLN A C 1
ATOM 2310 O O . GLN A 1 318 ? 65.674 54.827 25.815 1.00 21.84 318 GLN A O 1
ATOM 2316 N N . PHE A 1 319 ? 64.526 53.130 26.730 1.00 17.98 319 PHE A N 1
ATOM 2317 C CA . PHE A 1 319 ? 63.838 52.803 25.506 1.00 16.04 319 PHE A CA 1
ATOM 2318 C C . PHE A 1 319 ? 62.969 53.958 25.018 1.00 15.69 319 PHE A C 1
ATOM 2319 O O . PHE A 1 319 ? 62.950 54.247 23.833 1.00 16.05 319 PHE A O 1
ATOM 2327 N N . PHE A 1 320 ? 62.255 54.647 25.911 1.00 15.47 320 PHE A N 1
ATOM 2328 C CA . PHE A 1 320 ? 61.401 55.747 25.433 1.00 15.00 320 PHE A CA 1
ATOM 2329 C C . PHE A 1 320 ? 62.225 56.878 24.815 1.00 16.31 320 PHE A C 1
ATOM 2330 O O . PHE A 1 320 ? 61.714 57.580 23.908 1.00 15.89 320 PHE A O 1
ATOM 2338 N N . VAL A 1 321 ? 63.482 57.018 25.271 1.00 17.30 321 VAL A N 1
ATOM 2339 C CA . VAL A 1 321 ? 64.351 58.032 24.632 1.00 17.78 321 VAL A CA 1
ATOM 2340 C C . VAL A 1 321 ? 64.572 57.694 23.159 1.00 16.66 321 VAL A C 1
ATOM 2341 O O . VAL A 1 321 ? 64.422 58.583 22.260 1.00 19.82 321 VAL A O 1
ATOM 2345 N N . ILE A 1 322 ? 64.858 56.411 22.913 1.00 18.08 322 ILE A N 1
ATOM 2346 C CA . ILE A 1 322 ? 65.152 55.954 21.569 1.00 20.16 322 ILE A CA 1
ATOM 2347 C C . ILE A 1 322 ? 63.866 55.915 20.721 1.00 19.06 322 ILE A C 1
ATOM 2348 O O . ILE A 1 322 ? 63.908 56.117 19.517 1.00 20.27 322 ILE A O 1
ATOM 2353 N N . LEU A 1 323 ? 62.728 55.619 21.352 1.00 17.26 323 LEU A N 1
ATOM 2354 C CA . LEU A 1 323 ? 61.465 55.595 20.622 1.00 16.86 323 LEU A CA 1
ATOM 2355 C C . LEU A 1 323 ? 60.973 56.976 20.248 1.00 16.85 323 LEU A C 1
ATOM 2356 O O . LEU A 1 323 ? 60.428 57.203 19.170 1.00 17.08 323 LEU A O 1
ATOM 2361 N N . LYS A 1 324 ? 61.163 57.952 21.156 1.00 14.90 324 LYS A N 1
ATOM 2362 C CA . LYS A 1 324 ? 60.852 59.306 20.838 1.00 16.42 324 LYS A CA 1
ATOM 2363 C C . LYS A 1 324 ? 61.605 59.749 19.577 1.00 17.33 324 LYS A C 1
ATOM 2364 O O . LYS A 1 324 ? 60.991 60.307 18.668 1.00 20.07 324 LYS A O 1
ATOM 2370 N N . LYS A 1 325 ? 62.901 59.466 19.538 1.00 19.16 325 LYS A N 1
ATOM 2371 C CA . LYS A 1 325 ? 63.644 59.911 18.354 1.00 21.82 325 LYS A CA 1
ATOM 2372 C C . LYS A 1 325 ? 63.210 59.166 17.118 1.00 21.38 325 LYS A C 1
ATOM 2373 O O . LYS A 1 325 ? 63.118 59.748 16.044 1.00 20.73 325 LYS A O 1
ATOM 2379 N N . PHE A 1 326 ? 62.844 57.894 17.270 1.00 19.70 326 PHE A N 1
ATOM 2380 C 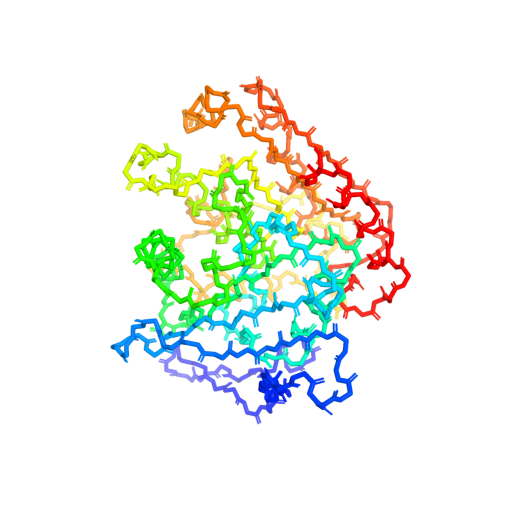CA . PHE A 1 326 ? 62.445 57.085 16.118 1.00 19.48 326 PHE A CA 1
ATOM 2381 C C . PHE A 1 326 ? 61.175 57.630 15.517 1.00 20.11 326 PHE A C 1
ATOM 2382 O O . PHE A 1 326 ? 60.992 57.665 14.277 1.00 20.36 326 PHE A O 1
ATOM 2390 N N . VAL A 1 327 ? 60.239 58.004 16.372 1.00 19.75 327 VAL A N 1
ATOM 2391 C CA . VAL A 1 327 ? 58.937 58.440 15.949 1.00 24.57 327 VAL A CA 1
ATOM 2392 C C . VAL A 1 327 ? 58.985 59.844 15.316 1.00 28.54 327 VAL A C 1
ATOM 2393 O O . VAL A 1 327 ? 58.041 60.247 14.578 1.00 31.20 327 VAL A O 1
ATOM 2397 N N . VAL A 1 328 ? 60.052 60.558 15.677 1.00 30.53 328 VAL A N 1
ATOM 2398 C CA . VAL A 1 328 ? 60.354 61.881 15.138 1.00 32.77 328 VAL A CA 1
ATOM 2399 C C . VAL A 1 328 ? 61.309 61.716 13.955 1.00 32.32 328 VAL A C 1
ATOM 2400 O O . VAL A 1 328 ? 61.056 62.296 12.914 1.00 32.88 328 VAL A O 1
#